Protein AF-A0A0S8L4J5-F1 (afdb_monomer_lite)

Secondary structure (DSSP, 8-state):
------HHHHHHTGGGTBPPPBSEEE-S---SBS-BTTBPTT-EEEE---SSGGG-EEEE--SSB-EE-TTSSSTTTEETT-EEEEE-SSS-EEEEEE-SSTT-EE-TTTSPP-EEEEE--S-S-----SS---SS----SS--PPPTT-------SSS----------SSS--------S-S-------SS-----SS-------SS--------SS--------SSS-------SS------SS----TT--S---PPPEEEEEESSS-EEEETTT-SEEEEEESS-B--EEEESPPPTTSPEEEEEEEEE-SS---B---TTEE-GGG-PPPPPPTT-EEEEEEEESSTTSSEEEEEEEEE-

Structure (mmCIF, N/CA/C/O backbone):
data_AF-A0A0S8L4J5-F1
#
_entry.id   AF-A0A0S8L4J5-F1
#
loop_
_atom_site.group_PDB
_atom_site.id
_atom_site.type_symbol
_atom_site.label_atom_id
_atom_site.label_alt_id
_atom_site.label_comp_id
_atom_site.label_asym_id
_atom_site.label_entity_id
_atom_site.label_seq_id
_atom_site.pdbx_PDB_ins_code
_atom_site.Cartn_x
_atom_site.Cartn_y
_atom_site.Cartn_z
_atom_site.occupancy
_atom_site.B_iso_or_equiv
_atom_site.auth_seq_id
_atom_site.auth_comp_id
_atom_site.auth_asym_id
_atom_site.auth_atom_id
_atom_site.pdbx_PDB_model_num
ATOM 1 N N . MET A 1 1 ? -73.162 8.008 57.255 1.00 47.81 1 MET A N 1
ATOM 2 C CA . MET A 1 1 ? -71.950 7.786 58.068 1.00 47.81 1 MET A CA 1
ATOM 3 C C . MET A 1 1 ? -70.909 7.167 57.159 1.00 47.81 1 MET A C 1
ATOM 5 O O . MET A 1 1 ? -71.052 6.007 56.802 1.00 47.81 1 MET A O 1
ATOM 9 N N . THR A 1 2 ? -69.942 7.949 56.689 1.00 54.34 2 THR A N 1
ATOM 10 C CA . THR A 1 2 ? -68.841 7.427 55.871 1.00 54.34 2 THR A CA 1
ATOM 11 C C . THR A 1 2 ? -67.800 6.891 56.841 1.00 54.34 2 THR A C 1
ATOM 13 O O . THR A 1 2 ? -67.294 7.650 57.665 1.00 54.34 2 THR A O 1
ATOM 16 N N . ALA A 1 3 ? -67.561 5.580 56.826 1.00 60.03 3 ALA A N 1
ATOM 17 C CA . ALA A 1 3 ? -66.583 4.962 57.710 1.00 60.03 3 ALA A CA 1
ATOM 18 C C . ALA A 1 3 ? -65.206 5.588 57.450 1.00 60.03 3 ALA A C 1
ATOM 20 O O . ALA A 1 3 ? -64.707 5.570 56.325 1.00 60.03 3 ALA A O 1
ATOM 21 N N . GLN A 1 4 ? -64.613 6.176 58.488 1.00 65.19 4 GLN A N 1
ATOM 22 C CA . GLN A 1 4 ? -63.245 6.669 58.445 1.00 65.19 4 GLN A CA 1
ATOM 23 C C . GLN A 1 4 ? -62.324 5.458 58.269 1.00 65.19 4 GLN A C 1
ATOM 25 O O . GLN A 1 4 ? -62.169 4.650 59.185 1.00 65.19 4 GLN A O 1
ATOM 30 N N . LYS A 1 5 ? -61.752 5.307 57.069 1.00 65.94 5 LYS A N 1
ATOM 31 C CA . LYS A 1 5 ? -60.766 4.266 56.774 1.00 65.94 5 LYS A CA 1
ATOM 32 C C . LYS A 1 5 ? -59.541 4.527 57.652 1.00 65.94 5 LYS A C 1
ATOM 34 O O . LYS A 1 5 ? -58.891 5.565 57.539 1.00 65.94 5 LYS A O 1
ATOM 39 N N . ASN A 1 6 ? -59.290 3.634 58.599 1.00 61.34 6 ASN A N 1
ATOM 40 C CA . ASN A 1 6 ? -58.259 3.816 59.608 1.00 61.34 6 ASN A CA 1
ATOM 41 C C . ASN A 1 6 ? -56.929 3.307 59.028 1.00 61.34 6 ASN A C 1
ATOM 43 O O . ASN A 1 6 ? -56.614 2.131 59.143 1.00 61.34 6 ASN A O 1
ATOM 47 N N . PHE A 1 7 ? -56.141 4.174 58.384 1.00 57.66 7 PHE A N 1
ATOM 48 C CA . PHE A 1 7 ? -54.887 3.794 57.699 1.00 57.66 7 PHE A CA 1
ATOM 49 C C . PHE A 1 7 ? -53.823 3.145 58.604 1.00 57.66 7 PHE A C 1
ATOM 51 O O . PHE A 1 7 ? -52.825 2.632 58.113 1.00 57.66 7 PHE A O 1
ATOM 58 N N . ARG A 1 8 ? -54.028 3.130 59.927 1.00 58.47 8 ARG A N 1
ATOM 59 C CA . ARG A 1 8 ? -53.171 2.397 60.864 1.00 58.47 8 ARG A CA 1
ATOM 60 C C . ARG A 1 8 ? -53.311 0.877 60.757 1.00 58.47 8 ARG A C 1
ATOM 62 O O . ARG A 1 8 ? -52.332 0.200 61.034 1.00 58.47 8 ARG A O 1
ATOM 69 N N . SER A 1 9 ? -54.459 0.338 60.332 1.00 54.84 9 SER A N 1
ATOM 70 C CA . SER A 1 9 ? -54.571 -1.104 60.055 1.00 54.84 9 SER A CA 1
ATOM 71 C C . SER A 1 9 ? -53.873 -1.473 58.749 1.00 54.84 9 SER A C 1
ATOM 73 O O . SER A 1 9 ? -53.154 -2.460 58.710 1.00 54.84 9 SER A O 1
ATOM 75 N N . ASP A 1 10 ? -53.994 -0.634 57.716 1.00 54.06 10 ASP A N 1
ATOM 76 C CA . ASP A 1 10 ? -53.305 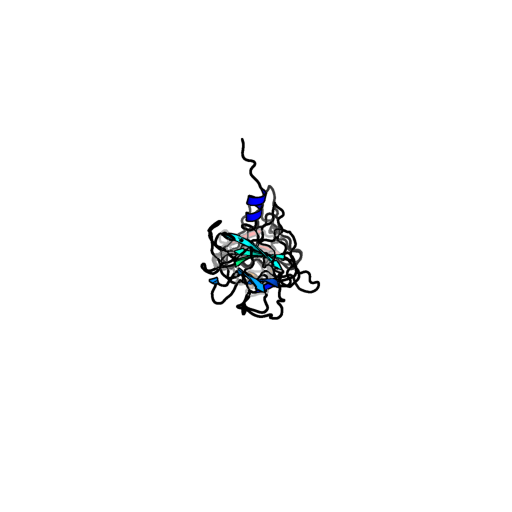-0.842 56.434 1.00 54.06 10 ASP A CA 1
ATOM 77 C C . ASP A 1 10 ? -51.775 -0.652 56.590 1.00 54.06 10 ASP A C 1
ATOM 79 O O . ASP A 1 10 ? -50.995 -1.314 55.915 1.00 54.06 10 ASP A O 1
ATOM 83 N N . SER A 1 11 ? -51.336 0.184 57.544 1.00 52.34 11 SER A N 1
ATOM 84 C CA . SER A 1 11 ? -49.923 0.365 57.918 1.00 52.34 11 SER A CA 1
ATOM 85 C C . SER A 1 11 ? -49.372 -0.724 58.849 1.00 52.34 11 SER A C 1
ATOM 87 O O . SER A 1 11 ? -48.158 -0.887 58.912 1.00 52.34 11 SER A O 1
ATOM 89 N N . PHE A 1 12 ? -50.219 -1.469 59.566 1.00 52.91 12 PHE A N 1
ATOM 90 C CA . PHE A 1 12 ? -49.804 -2.645 60.346 1.00 52.91 12 PHE A CA 1
ATOM 91 C C . PHE A 1 12 ? -49.548 -3.862 59.435 1.00 52.91 12 PHE A C 1
ATOM 93 O O . PHE A 1 12 ? -48.724 -4.705 59.756 1.00 52.91 12 PHE A O 1
ATOM 100 N N . VAL A 1 13 ? -50.163 -3.888 58.244 1.00 53.41 13 VAL A N 1
ATOM 101 C CA . VAL A 1 13 ? -49.908 -4.863 57.158 1.00 53.41 13 VAL A CA 1
ATOM 102 C C . VAL A 1 13 ? -48.731 -4.421 56.249 1.00 53.41 13 VAL A C 1
ATOM 104 O O . VAL A 1 13 ? -48.396 -5.077 55.268 1.00 53.41 13 VAL A O 1
ATOM 107 N N . SER A 1 14 ? -48.047 -3.311 56.568 1.00 52.81 14 SER A N 1
ATOM 108 C CA . SER A 1 14 ? -47.010 -2.690 55.718 1.00 52.81 14 SER A CA 1
ATOM 109 C C . SER A 1 14 ? -45.698 -3.485 55.586 1.00 52.81 14 SER A C 1
ATOM 111 O O . SER A 1 14 ? -44.833 -3.072 54.814 1.00 52.81 14 SER A O 1
ATOM 113 N N . GLY A 1 15 ? -45.525 -4.604 56.295 1.00 58.94 15 GLY A N 1
ATOM 114 C CA . GLY A 1 15 ? -44.325 -5.449 56.203 1.00 58.94 15 GLY A CA 1
ATOM 115 C C . GLY A 1 15 ? -44.273 -6.358 54.970 1.00 58.94 15 GLY A C 1
ATOM 116 O O . GLY A 1 15 ? -43.313 -7.105 54.819 1.00 58.94 15 GLY A O 1
ATOM 117 N N . LEU A 1 16 ? -45.294 -6.342 54.107 1.00 73.31 16 LEU A N 1
ATOM 118 C CA . LEU A 1 16 ? -45.405 -7.270 52.972 1.00 73.31 16 LEU A CA 1
ATOM 119 C C . LEU A 1 16 ? -44.363 -6.995 51.875 1.00 73.31 16 LEU A C 1
ATOM 121 O O . LEU A 1 16 ? -43.813 -7.914 51.275 1.00 73.31 16 LEU A O 1
ATOM 125 N N . ALA A 1 17 ? -44.084 -5.714 51.618 1.00 81.00 17 ALA A N 1
ATOM 126 C CA . ALA A 1 17 ? -43.173 -5.293 50.556 1.00 81.00 17 ALA A CA 1
ATOM 127 C C . ALA A 1 17 ? -41.705 -5.302 51.000 1.00 81.00 17 ALA A C 1
ATOM 129 O O . ALA A 1 17 ? -40.850 -5.762 50.251 1.00 81.00 17 ALA A O 1
ATOM 130 N N . ILE A 1 18 ? -41.409 -4.788 52.200 1.00 89.25 18 ILE A N 1
ATOM 131 C CA . ILE A 1 18 ? -40.049 -4.698 52.745 1.00 89.25 18 ILE A CA 1
ATOM 132 C C . ILE A 1 18 ? -40.078 -5.058 54.233 1.00 89.25 18 ILE A C 1
ATOM 134 O O . ILE A 1 18 ? -40.890 -4.512 54.985 1.00 89.25 18 ILE A O 1
ATOM 138 N N . LYS A 1 19 ? -39.188 -5.962 54.649 1.00 91.62 19 LYS A N 1
ATOM 139 C CA . LYS A 1 19 ? -39.046 -6.427 56.037 1.00 91.62 19 LYS A CA 1
ATOM 140 C C . LYS A 1 19 ? -38.184 -5.510 56.887 1.00 91.62 19 LYS A C 1
ATOM 142 O O . LYS A 1 19 ? -37.417 -4.695 56.368 1.00 91.62 19 LYS A O 1
ATOM 147 N N . ALA A 1 20 ? -38.289 -5.665 58.207 1.00 89.94 20 ALA A N 1
ATOM 148 C CA . ALA A 1 20 ? -37.335 -5.024 59.102 1.00 89.94 20 ALA A CA 1
ATOM 149 C C . ALA A 1 20 ? -35.915 -5.573 58.833 1.00 89.94 20 ALA A C 1
ATOM 151 O O . ALA A 1 20 ? -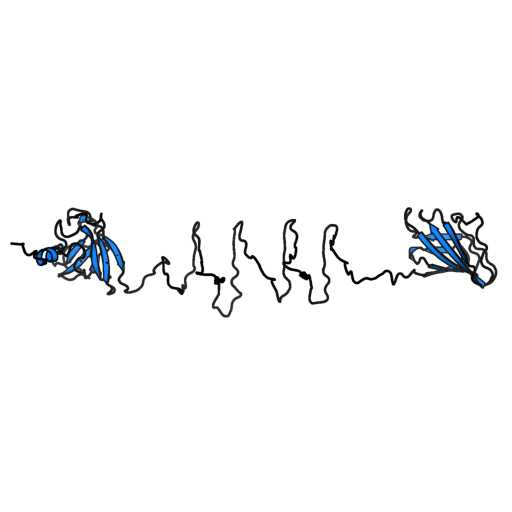35.783 -6.782 58.597 1.00 89.94 20 ALA A O 1
ATOM 152 N N . PRO A 1 21 ? -34.869 -4.720 58.871 1.00 91.56 21 PRO A N 1
ATOM 153 C CA . PRO A 1 21 ? -33.508 -5.128 58.538 1.00 91.56 21 PRO A CA 1
ATOM 154 C C . PRO A 1 21 ? -33.006 -6.309 59.372 1.00 91.56 21 PRO A C 1
ATOM 156 O O . PRO A 1 21 ? -33.367 -6.451 60.543 1.00 91.56 21 PRO A O 1
ATOM 159 N N . CYS A 1 22 ? -32.158 -7.133 58.767 1.00 94.12 22 CYS A N 1
ATOM 160 C CA . CYS A 1 22 ? -31.422 -8.197 59.443 1.00 94.12 22 CYS A CA 1
ATOM 161 C C . CYS A 1 22 ? -29.985 -7.742 59.726 1.00 94.12 22 CYS A C 1
ATOM 163 O O . CYS A 1 22 ? -29.341 -7.151 58.859 1.00 94.12 22 CYS A O 1
ATOM 165 N N . GLN A 1 23 ? -29.481 -8.019 60.927 1.00 93.31 23 GLN A N 1
ATOM 166 C CA . GLN A 1 23 ? -28.095 -7.732 61.308 1.00 93.31 23 GLN A CA 1
ATOM 167 C C . GLN A 1 23 ? -27.109 -8.682 60.633 1.00 93.31 23 GLN A C 1
ATOM 169 O O . GLN A 1 23 ? -25.940 -8.347 60.479 1.00 93.31 23 GLN A O 1
ATOM 174 N N . HIS A 1 24 ? -27.567 -9.875 60.250 1.00 92.94 24 HIS A N 1
ATOM 175 C CA . HIS A 1 24 ? -26.695 -10.872 59.657 1.00 92.94 24 HIS A CA 1
ATOM 176 C C . HIS A 1 24 ? -27.356 -11.635 58.518 1.00 92.94 24 HIS A C 1
ATOM 178 O O . HIS A 1 24 ? -28.574 -11.827 58.481 1.00 92.94 24 HIS A O 1
ATOM 184 N N . LEU A 1 25 ? -26.504 -12.137 57.632 1.00 92.88 25 LEU A N 1
ATOM 185 C CA . LEU A 1 25 ? -26.844 -13.020 56.532 1.00 92.88 25 LEU A CA 1
ATOM 186 C C . LEU A 1 25 ? -26.167 -14.382 56.733 1.00 92.88 25 LEU A C 1
ATOM 188 O O . LEU A 1 25 ? -24.966 -14.459 56.991 1.00 92.88 25 LEU A O 1
ATOM 192 N N . ALA A 1 26 ? -26.923 -15.460 56.557 1.00 93.00 26 ALA A N 1
ATOM 193 C CA . ALA A 1 26 ? -26.404 -16.816 56.449 1.00 93.00 26 ALA A CA 1
ATOM 194 C C . ALA A 1 26 ? -26.640 -17.344 55.026 1.00 93.00 26 ALA A C 1
ATOM 196 O O . ALA A 1 26 ? -27.773 -17.615 54.616 1.00 93.00 26 ALA A O 1
ATOM 197 N N . THR A 1 27 ? -25.551 -17.489 54.273 1.00 92.56 27 THR A N 1
ATOM 198 C CA . THR A 1 27 ? -25.518 -18.049 52.907 1.00 92.56 27 THR A CA 1
ATOM 199 C C . THR A 1 27 ? -25.110 -19.521 52.873 1.00 92.56 27 THR A C 1
ATOM 201 O O . THR A 1 27 ? -24.911 -20.097 51.807 1.00 92.56 27 THR A O 1
ATOM 204 N N . THR A 1 28 ? -24.989 -20.151 54.042 1.00 93.50 28 THR A N 1
ATOM 205 C CA . THR A 1 28 ? -24.738 -21.588 54.209 1.00 93.50 28 THR A CA 1
ATOM 206 C C . THR A 1 28 ? -25.652 -22.141 55.309 1.00 93.50 28 THR A C 1
ATOM 208 O O . THR A 1 28 ? -26.173 -21.348 56.102 1.00 93.50 28 THR A O 1
ATOM 211 N N . PRO A 1 29 ? -25.880 -23.467 55.378 1.00 94.44 29 PRO A N 1
ATOM 212 C CA . PRO A 1 29 ? -26.710 -24.052 56.426 1.00 94.44 29 PRO A CA 1
ATOM 213 C C . PRO A 1 29 ? -26.150 -23.765 57.825 1.00 94.44 29 PRO A C 1
ATOM 215 O O . PRO A 1 29 ? -24.969 -23.998 58.085 1.00 94.44 29 PRO A O 1
ATOM 218 N N . ILE A 1 30 ? -27.015 -23.317 58.737 1.00 93.81 30 ILE A N 1
ATOM 219 C CA . ILE A 1 30 ? -26.684 -23.066 60.149 1.00 93.81 30 ILE A CA 1
ATOM 220 C C . ILE A 1 30 ? -27.633 -23.826 61.077 1.00 93.81 30 ILE A C 1
ATOM 222 O O . ILE A 1 30 ? -28.770 -24.126 60.717 1.00 93.81 30 ILE A O 1
ATOM 226 N N . THR A 1 31 ? -27.197 -24.108 62.302 1.00 93.25 31 THR A N 1
ATOM 227 C CA . THR A 1 31 ? -28.081 -24.671 63.329 1.00 93.25 31 THR A CA 1
ATOM 228 C C . THR A 1 31 ? -29.008 -23.580 63.866 1.00 93.25 31 THR A C 1
ATOM 230 O O . THR A 1 31 ? -28.539 -22.607 64.444 1.00 93.25 31 THR A O 1
ATOM 233 N N . LEU A 1 32 ? -30.322 -23.757 63.729 1.00 93.44 32 LEU A N 1
ATOM 234 C CA . LEU A 1 32 ? -31.346 -22.804 64.187 1.00 93.44 32 LEU A CA 1
ATOM 235 C C . LEU A 1 32 ? -31.694 -22.990 65.678 1.00 93.44 32 LEU A C 1
ATOM 237 O O . LEU A 1 32 ? -32.860 -23.091 66.065 1.00 93.44 32 LEU A O 1
ATOM 241 N N . SER A 1 33 ? -30.676 -23.116 66.529 1.00 92.75 33 SER A N 1
ATOM 242 C CA . SER A 1 33 ? -30.846 -23.240 67.979 1.00 92.75 33 SER A CA 1
ATOM 243 C C . SER A 1 33 ? -29.560 -22.919 68.730 1.00 92.75 33 SER A C 1
ATOM 245 O O . SER A 1 33 ? -28.486 -23.332 68.289 1.00 92.75 33 SER A O 1
ATOM 247 N N . GLY A 1 34 ? -29.691 -22.326 69.916 1.00 88.06 34 GLY A N 1
ATOM 248 C CA . GLY A 1 34 ? -28.565 -21.939 70.758 1.00 88.06 34 GLY A CA 1
ATOM 249 C C . GLY A 1 34 ? -27.867 -20.680 70.249 1.00 88.06 34 GLY A C 1
ATOM 250 O O . GLY A 1 34 ? -27.998 -20.295 69.090 1.00 88.06 34 GLY A O 1
ATOM 251 N N . GLU A 1 35 ? -27.109 -20.027 71.123 1.00 82.56 35 GLU A N 1
ATOM 252 C CA . GLU A 1 35 ? -26.267 -18.904 70.714 1.00 82.56 35 GLU A CA 1
ATOM 253 C C . GLU A 1 35 ? -25.024 -19.426 69.977 1.00 82.56 35 GLU A C 1
ATOM 255 O O . GLU A 1 35 ? -24.392 -20.396 70.412 1.00 82.56 35 GLU A O 1
ATOM 260 N N . TYR A 1 36 ? -24.664 -18.792 68.859 1.00 75.12 36 TYR A N 1
ATOM 261 C CA . TYR A 1 36 ? -23.508 -19.178 68.054 1.00 75.12 36 TYR A CA 1
ATOM 262 C C . TYR A 1 36 ? -22.855 -17.946 67.438 1.00 75.12 36 TYR A C 1
ATOM 264 O O . TYR A 1 36 ? -23.502 -17.216 66.702 1.00 75.12 36 TYR A O 1
ATOM 272 N N . PHE A 1 37 ? -21.559 -17.744 67.680 1.00 76.94 37 PHE A N 1
ATOM 273 C CA . PHE A 1 37 ? -20.804 -16.641 67.084 1.00 76.94 37 PHE A CA 1
ATOM 274 C C . PHE A 1 37 ? -20.777 -16.761 65.547 1.00 76.94 37 PHE A C 1
ATOM 276 O O . PHE A 1 37 ? -20.358 -17.807 65.049 1.00 76.94 37 PHE A O 1
ATOM 283 N N . PRO A 1 38 ? -21.155 -15.718 64.782 1.00 82.69 38 PRO A N 1
ATOM 284 C CA . PRO A 1 38 ? -21.203 -14.306 65.185 1.00 82.69 38 PRO A CA 1
ATOM 285 C C . PRO A 1 38 ? -22.563 -13.773 65.679 1.00 82.69 38 PRO A C 1
ATOM 287 O O . PRO A 1 38 ? -22.663 -12.578 65.919 1.00 82.69 38 PRO A O 1
ATOM 290 N N . TYR A 1 39 ? -23.586 -14.614 65.834 1.00 89.44 39 TYR A N 1
ATOM 291 C CA . TYR A 1 39 ? -24.953 -14.223 66.194 1.00 89.44 39 TYR A CA 1
ATOM 292 C C . TYR A 1 39 ? -25.161 -14.171 67.715 1.00 89.44 39 TYR A C 1
ATOM 294 O O . TYR A 1 39 ? -24.911 -15.156 68.418 1.00 89.44 39 TYR A O 1
ATOM 302 N N . SER A 1 40 ? -25.685 -13.058 68.220 1.00 92.00 40 SER A N 1
ATOM 303 C CA . SER A 1 40 ? -26.099 -12.884 69.614 1.00 92.00 40 SER A CA 1
ATOM 304 C C . SER A 1 40 ? -27.613 -13.021 69.776 1.00 92.00 40 SER A C 1
ATOM 306 O O . SER A 1 40 ? -28.386 -12.829 68.838 1.00 92.00 40 SER A O 1
ATOM 308 N N . VAL A 1 41 ? -28.057 -13.372 70.986 1.00 93.19 41 VAL A N 1
ATOM 309 C CA . VAL A 1 41 ? -29.491 -13.504 71.302 1.00 93.19 41 VAL A CA 1
ATOM 310 C C . VAL A 1 41 ? -30.232 -12.200 70.983 1.00 93.19 41 VAL A C 1
ATOM 312 O O . VAL A 1 41 ? -29.850 -11.130 71.459 1.00 93.19 41 VAL A O 1
ATOM 315 N N . GLY A 1 42 ? -31.310 -12.302 70.206 1.00 91.19 42 GLY A N 1
ATOM 316 C CA . GLY A 1 42 ? -32.114 -11.180 69.719 1.00 91.19 42 GLY A CA 1
ATOM 317 C C . GLY A 1 42 ? -31.725 -10.660 68.330 1.00 91.19 42 GLY A C 1
ATOM 318 O O . GLY A 1 42 ? -32.481 -9.867 67.760 1.00 91.19 42 GLY A O 1
ATOM 319 N N . ASP A 1 43 ? -30.605 -11.104 67.754 1.00 93.94 43 ASP A N 1
ATOM 320 C CA . ASP A 1 43 ? -30.226 -10.708 66.397 1.00 93.94 43 ASP A CA 1
ATOM 321 C C . ASP A 1 43 ? -31.171 -11.310 65.355 1.00 93.94 43 ASP A C 1
ATOM 323 O O . ASP A 1 43 ? -31.544 -12.484 65.432 1.00 93.94 43 ASP A O 1
ATOM 327 N N . ARG A 1 44 ? -31.535 -10.506 64.349 1.00 95.31 44 ARG A N 1
ATOM 328 C CA . ARG A 1 44 ? -32.290 -10.958 63.180 1.00 95.31 44 ARG A CA 1
ATOM 329 C C . ARG A 1 44 ? -31.311 -11.421 62.113 1.00 95.31 44 ARG A C 1
ATOM 331 O O . ARG A 1 44 ? -30.475 -10.651 61.635 1.00 95.31 44 ARG A O 1
ATOM 338 N N . VAL A 1 45 ? -31.449 -12.676 61.720 1.00 95.00 45 VAL A N 1
ATOM 339 C CA . VAL A 1 45 ? -30.586 -13.337 60.747 1.00 95.00 45 VAL A CA 1
ATOM 340 C C . VAL A 1 45 ? -31.431 -13.743 59.549 1.00 95.00 45 VAL A C 1
ATOM 342 O O . VAL A 1 45 ? -32.381 -14.517 59.686 1.00 95.00 45 VAL A O 1
ATOM 345 N N . LEU A 1 46 ? -31.087 -13.234 58.366 1.00 95.88 46 LEU A N 1
ATOM 346 C CA . LEU A 1 46 ? -31.643 -13.733 57.114 1.00 95.88 46 LEU A CA 1
ATOM 347 C C . LEU A 1 46 ? -30.890 -15.004 56.723 1.00 95.88 46 LEU A C 1
ATOM 349 O O . LEU A 1 46 ? -29.683 -14.973 56.488 1.00 95.88 46 LEU A O 1
ATOM 353 N N . VAL A 1 47 ? -31.603 -16.118 56.622 1.00 95.88 47 VAL A N 1
ATOM 354 C CA . VAL A 1 47 ? -31.046 -17.419 56.253 1.00 95.88 47 VAL A CA 1
ATOM 355 C C . VAL A 1 47 ? -31.535 -17.794 54.860 1.00 95.88 47 VAL A C 1
ATOM 357 O O . VAL A 1 47 ? -32.738 -17.876 54.624 1.00 95.88 47 VAL A O 1
ATOM 360 N N . THR A 1 48 ? -30.602 -18.010 53.935 1.00 95.69 48 THR A N 1
ATOM 361 C CA . THR A 1 48 ? -30.908 -18.157 52.497 1.00 95.69 48 THR A CA 1
ATOM 362 C C . THR A 1 48 ? -30.553 -19.527 51.920 1.00 95.69 48 THR A C 1
ATOM 364 O O . THR A 1 48 ? -30.952 -19.834 50.800 1.00 95.69 48 THR A O 1
ATOM 367 N N . ALA A 1 49 ? -29.821 -20.360 52.667 1.00 94.75 49 ALA A N 1
ATOM 368 C CA . ALA A 1 49 ? -29.253 -21.605 52.151 1.00 94.75 49 ALA A CA 1
ATOM 369 C C . ALA A 1 49 ? -29.268 -22.763 53.166 1.00 94.75 49 ALA A C 1
ATOM 371 O O . ALA A 1 49 ? -28.278 -23.479 53.303 1.00 94.75 49 ALA A O 1
ATOM 372 N N . GLN A 1 50 ? -30.367 -22.956 53.899 1.00 96.56 50 GLN A N 1
ATOM 373 C CA . GLN A 1 50 ? -30.599 -24.192 54.651 1.00 96.56 50 GLN A CA 1
ATOM 374 C C . GLN A 1 50 ? -30.665 -25.406 53.722 1.00 96.56 50 GLN A C 1
ATOM 376 O O . GLN A 1 50 ? -31.002 -25.299 52.544 1.00 96.56 50 GLN A O 1
ATOM 381 N N . ALA A 1 51 ? -30.360 -26.581 54.276 1.00 95.44 51 ALA A N 1
ATOM 382 C CA . ALA A 1 51 ? -30.477 -27.839 53.540 1.00 95.44 51 ALA A CA 1
ATOM 383 C C . ALA A 1 51 ? -31.933 -28.146 53.149 1.00 95.44 51 ALA A C 1
ATOM 385 O O . ALA A 1 51 ? -32.172 -28.693 52.075 1.00 95.44 51 ALA A O 1
ATOM 386 N N . ASP A 1 52 ? -32.885 -27.779 54.012 1.00 95.62 52 ASP A N 1
ATOM 387 C CA . ASP A 1 52 ? -34.306 -27.729 53.686 1.00 95.62 52 ASP A CA 1
ATOM 388 C C . ASP A 1 52 ? -34.708 -26.269 53.401 1.00 95.62 52 ASP A C 1
ATOM 390 O O . ASP A 1 52 ? -34.720 -25.451 54.328 1.00 95.62 52 ASP A O 1
ATOM 394 N N . PRO A 1 53 ? -35.042 -25.915 52.147 1.00 94.75 53 PRO A N 1
ATOM 395 C CA . PRO A 1 53 ? -35.426 -24.554 51.781 1.00 94.75 53 PRO A CA 1
ATOM 396 C C . PRO A 1 53 ? -36.666 -24.029 52.510 1.00 94.75 53 PRO A C 1
ATOM 398 O O . PRO A 1 53 ? -36.865 -22.818 52.566 1.00 94.75 53 PRO A O 1
ATOM 401 N N . ILE A 1 54 ? -37.493 -24.902 53.095 1.00 95.31 54 ILE A N 1
ATOM 402 C CA . ILE A 1 54 ? -38.632 -24.487 53.925 1.00 95.31 54 ILE A CA 1
ATOM 403 C C . ILE A 1 54 ? -38.152 -23.723 55.173 1.00 95.31 54 ILE A C 1
ATOM 405 O O . ILE A 1 54 ? -38.820 -22.811 55.663 1.00 95.31 54 ILE A O 1
ATOM 409 N N . GLN A 1 55 ? -36.950 -24.037 55.664 1.00 96.00 55 GLN A N 1
ATOM 410 C CA . GLN A 1 55 ? -36.343 -23.394 56.831 1.00 96.00 55 GLN A CA 1
ATOM 411 C C . GLN A 1 55 ? -35.628 -22.073 56.499 1.00 96.00 55 GLN A C 1
ATOM 413 O O . GLN A 1 55 ? -35.194 -21.365 57.411 1.00 96.00 55 GLN A O 1
ATOM 418 N N . ASN A 1 56 ? -35.505 -21.698 55.222 1.00 97.00 56 ASN A N 1
ATOM 419 C CA . ASN A 1 56 ? -34.991 -20.380 54.845 1.00 97.00 56 ASN A CA 1
ATOM 420 C C . ASN A 1 56 ? -35.950 -19.274 55.290 1.00 97.00 56 ASN A C 1
ATOM 422 O O . ASN A 1 56 ? -37.147 -19.495 55.445 1.00 97.00 56 ASN A O 1
ATOM 426 N N . GLY A 1 57 ? -35.435 -18.071 55.520 1.00 95.69 57 GLY A N 1
ATOM 427 C CA . GLY A 1 57 ? -36.213 -16.905 55.941 1.00 95.69 57 GLY A CA 1
ATOM 428 C C . GLY A 1 57 ? -35.553 -16.141 57.080 1.00 95.69 57 GLY A C 1
ATOM 429 O O . GLY A 1 57 ? -34.356 -16.283 57.320 1.00 95.69 57 GLY A O 1
ATOM 430 N N . ILE A 1 58 ? -36.331 -15.304 57.767 1.00 96.19 58 ILE A N 1
ATOM 431 C CA . ILE A 1 58 ? -35.812 -14.439 58.830 1.00 96.19 58 ILE A CA 1
ATOM 432 C C . ILE A 1 58 ? -36.019 -15.103 60.190 1.00 96.19 58 ILE A C 1
ATOM 434 O O . ILE A 1 58 ? -37.149 -15.404 60.582 1.00 96.19 58 ILE A O 1
ATOM 438 N N . TRP A 1 59 ? -34.921 -15.285 60.913 1.00 95.88 59 TRP A N 1
ATOM 439 C CA . TRP A 1 59 ? -34.896 -15.890 62.239 1.00 95.88 59 TRP A CA 1
ATOM 440 C C . TRP A 1 59 ? -34.397 -14.898 63.284 1.00 95.88 59 TRP A C 1
ATOM 442 O O . TRP A 1 59 ? -33.555 -14.053 62.987 1.00 95.88 59 TRP A O 1
ATOM 452 N N . VAL A 1 60 ? -34.902 -15.015 64.508 1.00 95.31 60 VAL A N 1
ATOM 453 C CA . VAL A 1 60 ? -34.383 -14.324 65.691 1.00 95.31 60 VAL A CA 1
ATOM 454 C C . VAL A 1 60 ? -33.552 -15.320 66.490 1.00 95.31 60 VAL A C 1
ATOM 456 O O . VAL A 1 60 ? -34.052 -16.381 66.877 1.00 95.31 60 VAL A O 1
ATOM 459 N N . CYS A 1 61 ? -32.279 -14.987 66.701 1.00 94.75 61 CYS A N 1
ATOM 460 C CA . CYS A 1 61 ? -31.345 -15.812 67.457 1.00 94.75 61 CYS A CA 1
ATOM 461 C C . CYS A 1 61 ? -31.784 -15.929 68.923 1.00 94.75 61 CYS A C 1
ATOM 463 O O . CYS A 1 61 ? -32.092 -14.930 69.570 1.00 94.75 61 CYS A O 1
ATOM 465 N N . GLU A 1 62 ? -31.790 -17.148 69.458 1.00 94.19 62 GLU A N 1
ATOM 466 C CA . GLU A 1 62 ? -32.239 -17.456 70.818 1.00 94.19 62 GLU A CA 1
ATOM 467 C C . GLU A 1 62 ? -31.315 -18.469 71.501 1.00 94.19 62 GLU A C 1
ATOM 469 O O . GLU A 1 62 ? -30.651 -19.280 70.856 1.00 94.19 62 GLU A O 1
ATOM 474 N N . THR A 1 63 ? -31.325 -18.487 72.839 1.00 92.00 63 THR A N 1
ATOM 475 C CA . THR A 1 63 ? -30.581 -19.497 73.629 1.00 92.00 63 THR A CA 1
ATOM 476 C C . THR A 1 63 ? -31.143 -20.915 73.485 1.00 92.00 63 THR A C 1
ATOM 478 O O . THR A 1 63 ? -30.460 -21.893 73.790 1.00 92.00 63 THR A O 1
ATOM 481 N N . SER A 1 64 ? -32.392 -21.027 73.030 1.00 91.62 64 SER A N 1
ATOM 482 C CA . SER A 1 64 ? -33.078 -22.286 72.742 1.00 91.62 64 SER A CA 1
ATOM 483 C C . SER A 1 64 ? -33.296 -22.430 71.231 1.00 91.62 64 SER A C 1
ATOM 485 O O . SER A 1 64 ? -32.464 -21.960 70.460 1.00 91.62 64 SER A O 1
ATOM 487 N N . ALA A 1 65 ? -34.360 -23.094 70.775 1.00 93.56 65 ALA A N 1
ATOM 488 C CA . ALA A 1 65 ? -34.705 -23.068 69.355 1.00 93.56 65 ALA A CA 1
ATOM 489 C C . ALA A 1 65 ? -34.930 -21.615 68.910 1.00 93.56 65 ALA A C 1
ATOM 491 O O . ALA A 1 65 ? -35.636 -20.866 69.590 1.00 93.56 65 ALA A O 1
ATOM 492 N N . TRP A 1 66 ? -34.314 -21.226 67.797 1.00 95.19 66 TRP A N 1
ATOM 493 C CA . TRP A 1 66 ? -34.542 -19.910 67.211 1.00 95.19 66 TRP A CA 1
ATOM 494 C C . TRP A 1 66 ? -35.993 -19.807 66.754 1.00 95.19 66 TRP A C 1
ATOM 496 O O . TRP A 1 66 ? -36.622 -20.808 66.401 1.00 95.19 66 TRP A O 1
ATOM 506 N N . GLN A 1 67 ? -36.533 -18.594 66.770 1.00 94.25 67 GLN A N 1
ATOM 507 C CA . GLN A 1 67 ? -37.910 -18.342 66.357 1.00 94.25 67 GLN A CA 1
ATOM 508 C C . GLN A 1 67 ? -37.934 -17.603 65.027 1.00 94.25 67 GLN A C 1
ATOM 510 O O . GLN A 1 67 ? -37.022 -16.832 64.720 1.00 94.25 67 GLN A O 1
ATOM 515 N N . ARG A 1 68 ? -38.989 -17.816 64.236 1.00 94.50 68 ARG A N 1
ATOM 516 C CA . ARG A 1 68 ? -39.276 -16.941 63.100 1.00 94.50 68 ARG A CA 1
ATOM 517 C C . ARG A 1 68 ? -39.424 -15.511 63.603 1.00 94.50 68 ARG A C 1
ATOM 519 O O . ARG A 1 68 ? -39.967 -15.269 64.682 1.00 94.50 68 ARG A O 1
ATOM 526 N N . ALA A 1 69 ? -38.916 -14.559 62.834 1.00 92.94 69 ALA A N 1
ATOM 527 C CA . ALA A 1 69 ? -39.189 -13.164 63.118 1.00 92.94 69 ALA A CA 1
ATOM 528 C C . ALA A 1 69 ? -40.698 -12.895 63.031 1.00 92.94 69 ALA A C 1
ATOM 530 O O . ALA A 1 69 ? -41.348 -13.385 62.120 1.00 92.94 69 ALA A O 1
ATOM 531 N N . GLY A 1 70 ? -41.249 -12.085 63.940 1.00 88.81 70 GLY A N 1
ATOM 532 C CA . GLY A 1 70 ? -42.700 -11.833 64.003 1.00 88.81 70 GLY A CA 1
ATOM 533 C C . GLY A 1 70 ? -43.290 -11.043 62.824 1.00 88.81 70 GLY A C 1
ATOM 534 O O . GLY A 1 70 ? -44.480 -10.766 62.806 1.00 88.81 70 GLY A O 1
ATOM 535 N N . ASP A 1 71 ? -42.464 -10.607 61.871 1.00 88.56 71 ASP A N 1
ATOM 536 C CA . ASP A 1 71 ? -42.879 -10.083 60.566 1.00 88.56 71 ASP A CA 1
ATOM 537 C C . ASP A 1 71 ? -42.656 -11.107 59.437 1.00 88.56 71 ASP A C 1
ATOM 539 O O . ASP A 1 71 ? -42.673 -10.734 58.266 1.00 88.56 71 ASP A O 1
ATOM 543 N N . PHE A 1 72 ? -42.388 -12.369 59.767 1.00 91.25 72 PHE A N 1
ATOM 544 C CA . PHE A 1 72 ? -42.065 -13.473 58.860 1.00 91.25 72 PHE A CA 1
ATOM 545 C C . PHE A 1 72 ? -42.491 -14.826 59.478 1.00 91.25 72 PHE A C 1
ATOM 547 O O . PHE A 1 72 ? -41.754 -15.807 59.392 1.00 91.25 72 PHE A O 1
ATOM 554 N N . ASP A 1 73 ? -43.640 -14.892 60.156 1.00 89.12 73 ASP A N 1
ATOM 555 C CA . ASP A 1 73 ? -44.073 -16.083 60.908 1.00 89.12 73 ASP A CA 1
ATOM 556 C C . ASP A 1 73 ? -45.454 -16.631 60.501 1.00 89.12 73 ASP A C 1
ATOM 558 O O . ASP A 1 73 ? -45.883 -17.655 61.036 1.00 89.12 73 ASP A O 1
ATOM 562 N N . GLY A 1 74 ? -46.131 -16.024 59.518 1.00 85.06 74 GLY A N 1
ATOM 563 C CA . GLY A 1 74 ? -47.427 -16.491 59.030 1.00 85.06 74 GLY A CA 1
ATOM 564 C C . GLY A 1 74 ? -47.678 -16.358 57.520 1.00 85.06 74 GLY A C 1
ATOM 565 O O . GLY A 1 74 ? -47.020 -15.619 56.788 1.00 85.06 74 GLY A O 1
ATOM 566 N N . ASN A 1 75 ? -48.734 -17.048 57.068 1.00 77.56 75 ASN A N 1
ATOM 567 C CA . ASN A 1 75 ? -49.217 -17.197 55.678 1.00 77.56 75 ASN A CA 1
ATOM 568 C C . ASN A 1 75 ? -49.667 -15.893 54.974 1.00 77.56 75 ASN A C 1
ATOM 570 O O . ASN A 1 75 ? -50.376 -15.912 53.975 1.00 77.56 75 ASN A O 1
ATOM 574 N N . ARG A 1 76 ? -49.393 -14.712 55.526 1.00 79.25 76 ARG A N 1
ATOM 575 C CA . ARG A 1 76 ? -49.696 -13.425 54.868 1.00 79.25 76 ARG A CA 1
ATOM 576 C C . ARG A 1 76 ? -48.601 -12.401 55.054 1.00 79.25 76 ARG A C 1
ATOM 578 O O . ARG A 1 76 ? -48.797 -11.246 54.687 1.00 79.25 76 ARG A O 1
ATOM 585 N N . ASP A 1 77 ? -47.476 -12.805 55.619 1.00 85.25 77 ASP A N 1
ATOM 586 C CA . ASP A 1 77 ? -46.428 -11.850 55.906 1.00 85.25 77 ASP A CA 1
ATOM 587 C C . ASP A 1 77 ? -45.570 -11.620 54.673 1.00 85.25 77 ASP A C 1
ATOM 589 O O . ASP A 1 77 ? -45.124 -10.500 54.450 1.00 85.25 77 ASP A O 1
ATOM 593 N N . LEU A 1 78 ? -45.375 -12.624 53.827 1.00 88.50 78 LEU A N 1
ATOM 594 C CA . LEU A 1 78 ? -44.513 -12.550 52.653 1.00 88.50 78 LEU A CA 1
ATOM 595 C C . LEU A 1 78 ? -45.267 -12.920 51.383 1.00 88.50 78 LEU A C 1
ATOM 597 O O . LEU A 1 78 ? -46.235 -13.683 51.381 1.00 88.50 78 LEU A O 1
ATOM 601 N N . VAL A 1 79 ? -44.773 -12.356 50.294 1.00 91.38 79 VAL A N 1
ATOM 602 C CA . VAL A 1 79 ? -45.168 -12.717 48.946 1.00 91.38 79 VAL A CA 1
ATOM 603 C C . VAL A 1 79 ? -43.941 -12.803 48.051 1.00 91.38 79 VAL A C 1
ATOM 605 O O . VAL A 1 79 ? -42.903 -12.213 48.361 1.00 91.38 79 VAL A O 1
ATOM 608 N N . GLY A 1 80 ? -44.066 -13.459 46.899 1.00 91.19 80 GLY A N 1
ATOM 609 C CA . GLY A 1 80 ? -43.064 -13.347 45.842 1.00 91.19 80 GLY A CA 1
ATOM 610 C C . GLY A 1 80 ? -42.763 -11.871 45.545 1.00 91.19 80 GLY A C 1
ATOM 611 O O . GLY A 1 80 ? -43.663 -11.073 45.246 1.00 91.19 80 GLY A O 1
ATOM 612 N N . GLY A 1 81 ? -41.492 -11.498 45.691 1.00 89.69 81 GLY A N 1
ATOM 613 C CA . GLY A 1 81 ? -40.990 -10.132 45.574 1.00 89.69 81 GLY A CA 1
ATOM 614 C C . GLY A 1 81 ? -40.800 -9.352 46.879 1.00 89.69 81 GLY A C 1
ATOM 615 O O . GLY A 1 81 ? -40.337 -8.213 46.811 1.00 89.69 81 GLY A O 1
ATOM 616 N N . THR A 1 82 ? -41.109 -9.917 48.051 1.00 92.69 82 THR A N 1
ATOM 617 C CA . THR A 1 82 ? -40.788 -9.297 49.349 1.00 92.69 82 THR A CA 1
ATOM 618 C C . THR A 1 82 ? -39.284 -9.026 49.464 1.00 92.69 82 THR A C 1
ATOM 620 O O . THR A 1 82 ? -38.473 -9.925 49.254 1.00 92.69 82 THR A O 1
ATOM 623 N N . LEU A 1 83 ? -38.905 -7.803 49.842 1.00 93.62 83 LEU A N 1
ATOM 624 C CA . LEU A 1 83 ? -37.511 -7.407 50.032 1.00 93.62 83 LEU A CA 1
ATOM 625 C C . LEU A 1 83 ? -37.085 -7.511 51.501 1.00 93.62 83 LEU A C 1
ATOM 627 O O . LEU A 1 83 ? -37.821 -7.127 52.413 1.00 93.62 83 LEU A O 1
ATOM 631 N N . VAL A 1 84 ? -35.860 -7.968 51.730 1.00 94.69 84 VAL A N 1
ATOM 632 C CA . VAL A 1 84 ? -35.231 -8.080 53.045 1.00 94.69 84 VAL A CA 1
ATOM 633 C C . VAL A 1 84 ? -33.912 -7.311 53.026 1.00 94.69 84 VAL A C 1
ATOM 635 O O . VAL A 1 84 ? -32.949 -7.762 52.403 1.00 94.69 84 VAL A O 1
ATOM 638 N N . PRO A 1 85 ? -33.848 -6.145 53.688 1.00 93.75 85 PRO A N 1
ATOM 639 C CA . PRO A 1 85 ? -32.591 -5.447 53.910 1.00 93.75 85 PRO A CA 1
ATOM 640 C C . PRO A 1 85 ? -31.726 -6.232 54.903 1.00 93.75 85 PRO A C 1
ATOM 642 O O . PRO A 1 85 ? -32.226 -6.676 55.939 1.00 93.75 85 PRO A O 1
ATOM 645 N N . VAL A 1 86 ? -30.438 -6.386 54.622 1.00 93.44 86 VAL A N 1
ATOM 646 C CA . VAL A 1 86 ? -29.491 -7.084 55.500 1.00 93.44 86 VAL A CA 1
ATOM 647 C C . VAL A 1 86 ? -28.121 -6.414 55.445 1.00 93.44 86 VAL A C 1
ATOM 649 O O . VAL A 1 86 ? -27.734 -5.890 54.403 1.00 93.44 86 VAL A O 1
ATOM 652 N N . ASP A 1 87 ? -27.416 -6.382 56.572 1.00 89.94 87 ASP A N 1
ATOM 653 C CA . ASP A 1 87 ? -26.001 -5.997 56.605 1.00 89.94 87 ASP A CA 1
ATOM 654 C C . ASP A 1 87 ? -25.163 -7.086 55.913 1.00 89.94 87 ASP A C 1
ATOM 656 O O . ASP A 1 87 ? -25.308 -8.278 56.204 1.00 89.94 87 ASP A O 1
ATOM 660 N N . ASP A 1 88 ? -24.298 -6.693 54.984 1.00 83.19 88 ASP A N 1
ATOM 661 C CA . ASP A 1 88 ? -23.377 -7.604 54.297 1.00 83.19 88 ASP A CA 1
ATOM 662 C C . ASP A 1 88 ? -22.229 -8.108 55.187 1.00 83.19 88 ASP A C 1
ATOM 664 O O . ASP A 1 88 ? -21.447 -8.964 54.767 1.00 83.19 88 ASP A O 1
ATOM 668 N N . GLY A 1 89 ? -22.132 -7.604 56.420 1.00 79.00 89 GLY A N 1
ATOM 669 C CA . GLY A 1 89 ? -21.056 -7.915 57.360 1.00 79.00 89 GLY A CA 1
ATOM 670 C C . GLY A 1 89 ? -19.802 -7.062 57.146 1.00 79.00 89 GLY A C 1
ATOM 671 O O . GLY A 1 89 ? -18.849 -7.177 57.920 1.00 79.00 89 GLY A O 1
ATOM 672 N N . ALA A 1 90 ? -19.808 -6.187 56.138 1.00 76.06 90 ALA A N 1
ATOM 673 C CA . ALA A 1 90 ? -18.813 -5.151 55.880 1.00 76.06 90 ALA A CA 1
ATOM 674 C C . ALA A 1 90 ? -19.353 -3.740 56.199 1.00 76.06 90 ALA A C 1
ATOM 676 O O . ALA A 1 90 ? -18.647 -2.746 55.997 1.00 76.06 90 ALA A O 1
ATOM 677 N N . GLY A 1 91 ? -20.569 -3.644 56.751 1.00 72.31 91 GLY A N 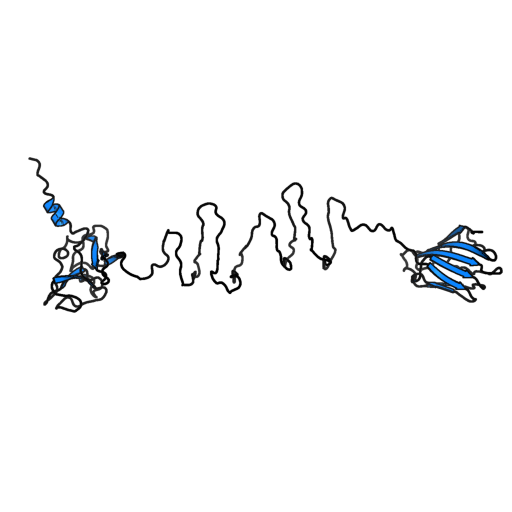1
ATOM 678 C CA . GLY A 1 91 ? -21.211 -2.392 57.139 1.00 72.31 91 GLY A CA 1
ATOM 679 C C . GLY A 1 91 ? -21.993 -1.726 56.006 1.00 72.31 91 GLY A C 1
ATOM 680 O O . GLY A 1 91 ? -22.325 -0.540 56.122 1.00 72.31 91 GLY A O 1
ATOM 681 N N . ALA A 1 92 ? -22.283 -2.448 54.918 1.00 80.19 92 ALA A N 1
ATOM 682 C CA . ALA A 1 92 ? -23.160 -1.994 53.847 1.00 80.19 92 ALA A CA 1
ATOM 683 C C . ALA A 1 92 ? -24.524 -2.690 53.917 1.00 80.19 92 ALA A C 1
ATOM 685 O O . ALA A 1 92 ? -24.649 -3.856 54.275 1.00 80.19 92 ALA A O 1
ATOM 686 N N . LEU A 1 93 ? -25.574 -1.971 53.521 1.00 85.50 93 LEU A N 1
ATOM 687 C CA . LEU A 1 93 ? -26.920 -2.529 53.443 1.00 85.50 93 LEU A CA 1
ATOM 688 C C . LEU A 1 93 ? -27.165 -3.138 52.061 1.00 85.50 93 LEU A C 1
ATOM 690 O O . LEU A 1 93 ? -27.287 -2.396 51.088 1.00 85.50 93 LEU A O 1
ATOM 694 N N . VAL A 1 94 ? -27.320 -4.454 51.977 1.00 91.00 94 VAL A N 1
ATOM 695 C CA . VAL A 1 94 ? -27.764 -5.150 50.759 1.00 91.00 94 VAL A CA 1
ATOM 696 C C . VAL A 1 94 ? -29.251 -5.505 50.863 1.00 91.00 94 VAL A C 1
ATOM 698 O O . VAL A 1 94 ? -29.812 -5.577 51.958 1.00 91.00 94 VAL A O 1
ATOM 701 N N . LEU A 1 95 ? -29.923 -5.699 49.728 1.00 92.50 95 LEU A N 1
ATOM 702 C CA . LEU A 1 95 ? -31.312 -6.160 49.684 1.00 92.50 95 LEU A CA 1
ATOM 703 C C . LEU A 1 95 ? -31.380 -7.529 49.021 1.00 92.50 95 LEU A C 1
ATOM 705 O O . LEU A 1 95 ? -30.957 -7.691 47.876 1.00 92.50 95 LEU A O 1
ATOM 709 N N . TYR A 1 96 ? -31.988 -8.479 49.720 1.00 94.81 96 TYR A N 1
ATOM 710 C CA . TYR A 1 96 ? -32.431 -9.747 49.151 1.00 94.81 96 TYR A CA 1
ATOM 711 C C . TYR A 1 96 ? -33.906 -9.663 48.784 1.00 94.81 96 TYR A C 1
ATOM 713 O O . TYR A 1 96 ? -34.683 -8.998 49.464 1.00 94.81 96 TYR A O 1
ATOM 721 N N . GLN A 1 97 ? -34.297 -10.347 47.722 1.00 94.69 97 GLN A N 1
ATOM 722 C CA . GLN A 1 97 ? -35.677 -10.509 47.292 1.00 94.69 97 GLN A CA 1
ATOM 723 C C . GLN A 1 97 ? -36.087 -11.963 47.490 1.00 94.69 97 GLN A C 1
ATOM 725 O O . GLN A 1 97 ? -35.332 -12.863 47.137 1.00 94.69 97 GLN A O 1
ATOM 730 N N . LEU A 1 98 ? -37.275 -12.192 48.044 1.00 95.00 98 LEU A N 1
ATOM 731 C CA . LEU A 1 98 ? -37.903 -13.506 48.034 1.00 95.00 98 LEU A CA 1
ATOM 732 C C . LEU A 1 98 ? -38.382 -13.828 46.614 1.00 95.00 98 LEU A C 1
ATOM 734 O O . LEU A 1 98 ? -39.180 -13.078 46.043 1.00 95.00 98 LEU A O 1
ATOM 738 N N . ASP A 1 99 ? -37.911 -14.939 46.064 1.00 93.25 99 ASP A N 1
ATOM 739 C CA . ASP A 1 99 ? -38.291 -15.409 44.737 1.00 93.25 99 ASP A CA 1
ATOM 740 C C . ASP A 1 99 ? -39.729 -15.952 44.732 1.00 93.25 99 ASP A C 1
ATOM 742 O O . ASP A 1 99 ? -40.245 -16.426 45.743 1.00 93.25 99 ASP A O 1
ATOM 746 N N . GLY A 1 100 ? -40.388 -15.881 43.577 1.00 88.50 100 GLY A N 1
ATOM 747 C CA . GLY A 1 100 ? -41.781 -16.295 43.395 1.00 88.50 100 GLY A CA 1
ATOM 748 C C . GLY A 1 100 ? -42.500 -15.394 42.397 1.00 88.50 100 GLY A C 1
ATOM 749 O O . GLY A 1 100 ? -41.961 -14.364 41.971 1.00 88.50 100 GLY A O 1
ATOM 750 N N . ALA A 1 101 ? -43.719 -15.758 41.998 1.00 87.50 101 ALA A N 1
ATOM 751 C CA . ALA A 1 101 ? -44.518 -14.851 41.182 1.00 87.50 101 ALA A CA 1
ATOM 752 C C . ALA A 1 101 ? -44.889 -13.601 42.003 1.00 87.50 101 ALA A C 1
ATOM 754 O O . ALA A 1 101 ? -45.146 -13.679 43.203 1.00 87.50 101 ALA A O 1
ATOM 755 N N . ILE A 1 102 ? -44.913 -12.424 41.370 1.00 77.56 102 ILE A N 1
ATOM 756 C CA . ILE A 1 102 ? -45.190 -11.163 42.075 1.00 77.56 102 ILE A CA 1
ATOM 757 C C . ILE A 1 102 ? -46.534 -11.265 42.804 1.00 77.56 102 ILE A C 1
ATOM 759 O O . ILE A 1 102 ? -47.559 -11.536 42.176 1.00 77.56 102 ILE A O 1
ATOM 763 N N . ALA A 1 103 ? -46.516 -10.984 44.110 1.00 77.75 103 ALA A N 1
ATOM 764 C CA . ALA A 1 103 ? -47.680 -11.041 44.998 1.00 77.75 103 ALA A CA 1
ATOM 765 C C . ALA A 1 103 ? -48.267 -12.451 45.245 1.00 77.75 103 ALA A C 1
ATOM 767 O O . ALA A 1 103 ? -49.355 -12.561 45.815 1.00 77.75 103 ALA A O 1
ATOM 768 N N . GLU A 1 104 ? -47.565 -13.520 44.860 1.00 86.50 104 GLU A N 1
ATOM 769 C CA . GLU A 1 104 ? -47.885 -14.890 45.277 1.00 86.50 104 GLU A CA 1
ATOM 770 C C . GLU A 1 104 ? -47.681 -15.030 46.782 1.00 86.50 104 GLU A C 1
ATOM 772 O O . GLU A 1 104 ? -46.593 -14.755 47.273 1.00 86.50 104 GLU A O 1
ATOM 777 N N . ILE A 1 105 ? -48.723 -15.429 47.509 1.00 88.06 105 ILE A N 1
ATOM 778 C CA . ILE A 1 105 ? -48.638 -15.676 48.950 1.00 88.06 105 ILE A CA 1
ATOM 779 C C . ILE A 1 105 ? -47.815 -16.941 49.178 1.00 88.06 105 ILE A C 1
ATOM 781 O O . ILE A 1 105 ? -48.131 -17.979 48.603 1.00 88.06 105 ILE A O 1
ATOM 785 N N . LEU A 1 106 ? -46.801 -16.825 50.030 1.00 89.62 106 LEU A N 1
ATOM 786 C CA . LEU A 1 106 ? -45.928 -17.916 50.445 1.00 89.62 106 LEU A CA 1
ATOM 787 C C . LEU A 1 106 ? -45.983 -18.038 51.972 1.00 89.62 106 LEU A C 1
ATOM 789 O O . LEU A 1 106 ? -46.061 -17.028 52.680 1.00 89.62 106 LEU A O 1
ATOM 793 N N . GLU A 1 107 ? -45.951 -19.263 52.483 1.00 90.19 107 GLU A N 1
ATOM 794 C CA . GLU A 1 107 ? -46.076 -19.563 53.908 1.00 90.19 107 GLU A CA 1
ATOM 795 C C . GLU A 1 107 ? -44.749 -20.098 54.482 1.00 90.19 107 GLU A C 1
ATOM 797 O O . GLU A 1 107 ? -44.235 -21.117 54.008 1.00 90.19 107 GLU A O 1
ATOM 802 N N . PRO A 1 108 ? -44.176 -19.447 55.516 1.00 88.94 108 PRO A N 1
ATOM 803 C CA . PRO A 1 108 ? -43.023 -19.979 56.233 1.00 88.94 108 PRO A CA 1
ATOM 804 C C . PRO A 1 108 ? -43.343 -21.356 56.807 1.00 88.94 108 PRO A C 1
ATOM 806 O O . PRO A 1 108 ? -44.465 -21.613 57.233 1.00 88.94 108 PRO A O 1
ATOM 809 N N . ASP A 1 109 ? -42.348 -22.238 56.841 1.00 90.38 109 ASP A N 1
ATOM 810 C CA . ASP A 1 109 ? -42.475 -23.601 57.378 1.00 90.38 109 ASP A CA 1
ATOM 811 C C . ASP A 1 109 ? -43.400 -24.540 56.567 1.00 90.38 109 ASP A C 1
ATOM 813 O O . ASP A 1 109 ? -43.571 -25.706 56.933 1.00 90.38 109 ASP A O 1
ATOM 817 N N . VAL A 1 110 ? -43.934 -24.069 55.433 1.00 92.62 110 VAL A N 1
ATOM 818 C CA . VAL A 1 110 ? -44.735 -24.855 54.480 1.00 92.62 110 VAL A CA 1
ATOM 819 C C . VAL A 1 110 ? -44.116 -24.815 53.086 1.00 92.62 110 VAL A C 1
ATOM 821 O O . VAL A 1 110 ? -43.849 -25.870 52.506 1.00 92.62 110 VAL A O 1
ATOM 824 N N . ASP A 1 111 ? -43.868 -23.616 52.559 1.00 93.50 111 ASP A N 1
ATOM 825 C CA . ASP A 1 111 ? -43.330 -23.422 51.216 1.00 93.50 111 ASP A CA 1
ATOM 826 C C . ASP A 1 111 ? -41.800 -23.353 51.226 1.00 93.50 111 ASP A C 1
ATOM 828 O O . ASP A 1 111 ? -41.172 -22.876 52.171 1.00 93.50 111 ASP A O 1
ATOM 832 N N . ALA A 1 112 ? -41.179 -23.816 50.141 1.00 94.12 112 ALA A N 1
ATOM 833 C CA . ALA A 1 112 ? -39.743 -23.681 49.932 1.00 94.12 112 ALA A CA 1
ATOM 834 C C . ALA A 1 112 ? -39.393 -22.221 49.605 1.00 94.12 112 ALA A C 1
ATOM 836 O O . ALA A 1 112 ? -39.820 -21.694 48.577 1.00 94.12 112 ALA A O 1
ATOM 837 N N . LEU A 1 113 ? -38.584 -21.576 50.448 1.00 95.31 113 LEU A N 1
ATOM 838 C CA . LEU A 1 113 ? -38.258 -20.156 50.315 1.00 95.31 113 LEU A CA 1
ATOM 839 C C . LEU A 1 113 ? -36.862 -19.978 49.707 1.00 95.31 113 LEU A C 1
ATOM 841 O O . LEU A 1 113 ? -35.866 -20.479 50.233 1.00 95.31 113 LEU A O 1
ATOM 845 N N . THR A 1 114 ? -36.786 -19.242 48.598 1.00 95.62 114 THR A N 1
ATOM 846 C CA . THR A 1 114 ? -35.525 -18.929 47.903 1.00 95.62 114 THR A CA 1
ATOM 847 C C . THR A 1 114 ? -35.334 -17.422 47.855 1.00 95.62 114 THR A C 1
ATOM 849 O O . THR A 1 114 ? -36.288 -16.692 47.601 1.00 95.62 114 THR A O 1
ATOM 852 N N . PHE A 1 115 ? -34.118 -16.955 48.135 1.00 95.38 115 PHE A N 1
ATOM 853 C CA . PHE A 1 115 ? -33.795 -15.534 48.150 1.00 95.38 115 PHE A CA 1
ATOM 854 C C . PHE A 1 115 ? -32.693 -15.221 47.147 1.00 95.38 115 PHE A C 1
ATOM 856 O O . PHE A 1 115 ? -31.610 -15.806 47.216 1.00 95.38 115 PHE A O 1
ATOM 863 N N . THR A 1 116 ? -32.937 -14.236 46.292 1.00 93.56 116 THR A N 1
ATOM 864 C CA . THR A 1 116 ? -31.950 -13.716 45.346 1.00 93.56 116 THR A CA 1
ATOM 865 C C . THR A 1 116 ? -31.434 -12.361 45.821 1.00 93.56 116 THR A C 1
ATOM 867 O O . THR A 1 116 ? -32.197 -11.520 46.296 1.00 93.56 116 THR A O 1
ATOM 870 N N . LEU A 1 117 ? -30.127 -12.125 45.696 1.00 90.88 117 LEU A N 1
ATOM 871 C CA . LEU A 1 117 ? -29.545 -10.801 45.914 1.00 90.88 117 LEU A CA 1
ATOM 872 C C . LEU A 1 117 ? -30.095 -9.832 44.856 1.00 90.88 117 LEU A C 1
ATOM 874 O O . LEU A 1 117 ? -29.839 -9.998 43.667 1.00 90.88 117 LEU A O 1
ATOM 878 N N . TYR A 1 118 ? -30.857 -8.832 45.293 1.00 86.69 118 TYR A N 1
ATOM 879 C CA . TYR A 1 118 ? -31.529 -7.870 44.417 1.00 86.69 118 TYR A CA 1
ATOM 880 C C . TYR A 1 118 ? -30.711 -6.593 44.221 1.00 86.69 118 TYR A C 1
ATOM 882 O O . TYR A 1 118 ? -30.630 -6.061 43.116 1.00 86.69 118 TYR A O 1
ATOM 890 N N . LEU A 1 119 ? -30.102 -6.092 45.298 1.00 83.88 119 LEU A N 1
ATOM 891 C CA . LEU A 1 119 ? -29.265 -4.898 45.261 1.00 83.88 119 LEU A CA 1
ATOM 892 C C . LEU A 1 119 ? -28.108 -5.040 46.243 1.00 83.88 119 LEU A C 1
ATOM 894 O O . LEU A 1 119 ? -28.321 -5.354 47.414 1.00 83.88 119 LEU A O 1
ATOM 898 N N . VAL A 1 120 ? -26.899 -4.726 45.789 1.00 75.94 120 VAL A N 1
ATOM 899 C CA . VAL A 1 120 ? -25.764 -4.504 46.682 1.00 75.94 120 VAL A CA 1
ATOM 900 C C . VAL A 1 120 ? -25.780 -3.062 47.190 1.00 75.94 120 VAL A C 1
ATOM 902 O O . VAL A 1 120 ? -25.890 -2.116 46.409 1.00 75.94 120 VAL A O 1
ATOM 905 N N . GLY A 1 121 ? -25.685 -2.873 48.505 1.00 65.38 121 GLY A N 1
ATOM 906 C CA . GLY A 1 121 ? -25.294 -1.586 49.064 1.00 65.38 121 GLY A CA 1
ATOM 907 C C . GLY A 1 121 ? -23.887 -1.269 48.597 1.00 65.38 121 GLY A C 1
ATOM 908 O O . GLY A 1 121 ? -23.041 -2.152 48.531 1.00 65.38 121 GLY A O 1
ATOM 909 N N . SER A 1 122 ? -23.622 -0.016 48.252 1.00 58.12 122 SER A N 1
ATOM 910 C CA . SER A 1 122 ? -22.348 0.432 47.683 1.00 58.12 122 SER A CA 1
ATOM 911 C C . SER A 1 122 ? -21.173 0.428 48.682 1.00 58.12 122 SER A C 1
ATOM 913 O O . SER A 1 122 ? -20.375 1.367 48.692 1.00 58.12 122 SER A O 1
ATOM 915 N N . GLY A 1 123 ? -21.064 -0.569 49.559 1.00 51.53 123 GLY A N 1
ATOM 916 C CA . GLY A 1 123 ? -19.977 -0.703 50.520 1.00 51.53 123 GLY A CA 1
ATOM 917 C C . GLY A 1 123 ? -19.025 -1.832 50.143 1.00 51.53 123 GLY A C 1
ATOM 918 O O . GLY A 1 123 ? -19.253 -2.979 50.474 1.00 51.53 123 GLY A O 1
ATOM 919 N N . GLY A 1 124 ? -17.913 -1.472 49.501 1.00 48.09 124 GLY A N 1
ATOM 920 C CA . GLY A 1 124 ? -16.652 -2.200 49.659 1.00 48.09 124 GLY A CA 1
ATOM 921 C C . GLY A 1 124 ? -16.444 -3.480 48.841 1.00 48.09 124 GLY A C 1
ATOM 922 O O . GLY A 1 124 ? -16.438 -4.568 49.390 1.00 48.09 124 GLY A O 1
ATOM 923 N N . GLY A 1 125 ? -16.057 -3.304 47.572 1.00 53.09 125 GLY A N 1
ATOM 924 C CA . GLY A 1 125 ? -14.967 -4.066 46.945 1.00 53.09 125 GLY A CA 1
ATOM 925 C C . GLY A 1 125 ? -15.256 -5.504 46.506 1.00 53.09 125 GLY A C 1
ATOM 926 O O . GLY A 1 125 ? -15.120 -6.440 47.283 1.00 53.09 125 GLY A O 1
ATOM 927 N N . GLY A 1 126 ? -15.481 -5.700 45.204 1.00 45.88 126 GLY A N 1
ATOM 928 C CA . GLY A 1 126 ? -15.474 -7.046 44.633 1.00 45.88 126 GLY A CA 1
ATOM 929 C C . GLY A 1 126 ? -15.927 -7.146 43.184 1.00 45.88 126 GLY A C 1
ATOM 930 O O . GLY A 1 126 ? -16.849 -7.894 42.915 1.00 45.88 126 GLY A O 1
ATOM 931 N N . GLY A 1 127 ? -15.266 -6.416 42.279 1.00 49.56 127 GLY A N 1
ATOM 932 C CA . GLY A 1 127 ? -15.224 -6.722 40.845 1.00 49.56 127 GLY A CA 1
ATOM 933 C C . GLY A 1 127 ? -16.571 -6.823 40.138 1.00 49.56 127 GLY A C 1
ATOM 934 O O . GLY A 1 127 ? -16.976 -7.919 39.761 1.00 49.56 127 GLY A O 1
ATOM 935 N N . ASP A 1 128 ? -17.197 -5.679 39.860 1.00 48.03 128 ASP A N 1
ATOM 936 C CA . ASP A 1 128 ? -18.114 -5.622 38.728 1.00 48.03 128 ASP A CA 1
ATOM 937 C C . ASP A 1 128 ? -17.302 -5.950 37.468 1.00 48.03 128 ASP A C 1
ATOM 939 O O . ASP A 1 128 ? -16.456 -5.174 37.009 1.00 48.03 128 ASP A O 1
ATOM 943 N N . ASP A 1 129 ? -17.542 -7.152 36.943 1.00 53.41 129 ASP A N 1
ATOM 944 C CA . ASP A 1 129 ? -17.320 -7.470 35.541 1.00 53.41 129 ASP A CA 1
ATOM 945 C C . ASP A 1 129 ? -17.960 -6.371 34.680 1.00 53.41 129 ASP A C 1
ATOM 947 O O . ASP A 1 129 ? -18.881 -5.670 35.105 1.00 53.41 129 ASP A O 1
ATOM 951 N N . LEU A 1 130 ? -17.446 -6.201 33.466 1.00 59.12 130 LEU A N 1
ATOM 952 C CA . LEU A 1 130 ? -17.693 -5.081 32.561 1.00 59.12 130 LEU A CA 1
ATOM 953 C C . LEU A 1 130 ? -19.128 -5.076 31.982 1.00 59.12 130 LEU A C 1
ATOM 955 O O . LEU A 1 130 ? -19.332 -4.786 30.804 1.00 59.12 130 LEU A O 1
ATOM 959 N N . GLN A 1 131 ? -20.147 -5.408 32.768 1.00 63.06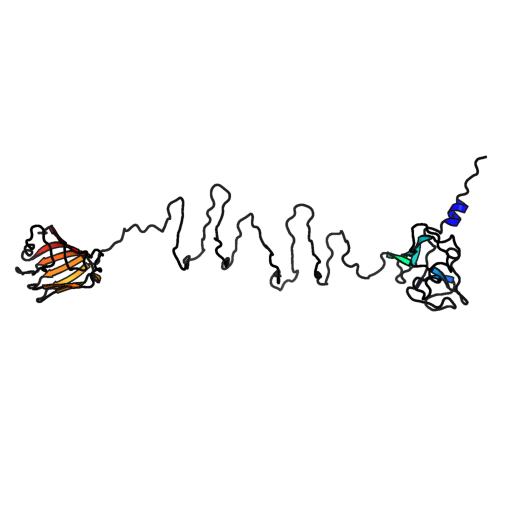 131 GLN A N 1
ATOM 960 C CA . GLN A 1 131 ? -21.540 -5.222 32.412 1.00 63.06 131 GLN A CA 1
ATOM 961 C C . GLN A 1 131 ? -21.989 -3.812 32.800 1.00 63.06 131 GLN A C 1
ATOM 963 O O . GLN A 1 131 ? -22.334 -3.506 33.933 1.00 63.06 131 GLN A O 1
ATOM 968 N N . ALA A 1 132 ? -22.017 -2.972 31.764 1.00 55.28 132 ALA A N 1
ATOM 969 C CA . ALA A 1 132 ? -22.783 -1.734 31.673 1.00 55.28 132 ALA A CA 1
ATOM 970 C C . ALA A 1 132 ? -22.339 -0.572 32.584 1.00 55.28 132 ALA A C 1
ATOM 972 O O . ALA A 1 132 ? -23.131 -0.028 33.347 1.00 55.28 132 ALA A O 1
ATOM 973 N N . VAL A 1 133 ? -21.108 -0.080 32.409 1.00 50.78 133 VAL A N 1
ATOM 974 C CA . VAL A 1 133 ? -20.728 1.250 32.919 1.00 50.78 133 VAL A CA 1
ATOM 975 C C . VAL A 1 133 ? -20.745 2.260 31.773 1.00 50.78 133 VAL A C 1
ATOM 977 O O . VAL A 1 133 ? -19.842 2.316 30.944 1.00 50.78 133 VAL A O 1
ATOM 980 N N . THR A 1 134 ? -21.794 3.083 31.731 1.00 54.97 134 THR A N 1
ATOM 981 C CA . THR A 1 134 ? -22.016 4.176 30.764 1.00 54.97 134 THR A CA 1
ATOM 982 C C . THR A 1 134 ? -21.174 5.429 31.037 1.00 54.97 134 THR A C 1
ATOM 984 O O . THR A 1 134 ? -21.503 6.510 30.551 1.00 54.97 134 THR A O 1
ATOM 987 N N . THR A 1 135 ? -20.094 5.327 31.812 1.00 52.97 135 THR A N 1
ATOM 988 C CA . THR A 1 135 ? -19.267 6.484 32.172 1.00 52.97 135 THR A CA 1
ATOM 989 C C . THR A 1 135 ? -17.892 6.354 31.534 1.00 52.97 135 THR A C 1
ATOM 991 O O . THR A 1 135 ? -17.137 5.426 31.811 1.00 52.97 135 THR A O 1
ATOM 994 N N . VAL A 1 136 ? -17.589 7.302 30.651 1.00 54.12 136 VAL A N 1
ATOM 995 C CA . VAL A 1 136 ? -16.316 7.463 29.946 1.00 54.12 136 VAL A CA 1
ATOM 996 C C . VAL A 1 136 ? -15.151 7.433 30.948 1.00 54.12 136 VAL A C 1
ATOM 998 O O . VAL A 1 136 ? -15.073 8.310 31.805 1.00 54.12 136 VAL A O 1
ATOM 1001 N N . GLY A 1 137 ? -14.240 6.457 30.825 1.00 56.38 137 GLY A N 1
ATOM 1002 C CA . GLY A 1 137 ? -12.943 6.473 31.523 1.00 56.38 137 GLY A CA 1
ATOM 1003 C C . GLY A 1 137 ? -12.662 5.388 32.573 1.00 56.38 137 GLY A C 1
ATOM 1004 O O . GLY A 1 137 ? -11.974 5.685 33.544 1.00 56.38 137 GLY A O 1
ATOM 1005 N N . ASN A 1 138 ? -13.125 4.144 32.404 1.00 58.16 138 ASN A N 1
ATOM 1006 C CA . ASN A 1 138 ? -12.630 3.026 33.223 1.00 58.16 138 ASN A CA 1
ATOM 1007 C C . ASN A 1 138 ? -11.240 2.555 32.733 1.00 58.16 138 ASN A C 1
ATOM 1009 O O . ASN A 1 138 ? -11.056 2.319 31.538 1.00 58.16 138 ASN A O 1
ATOM 1013 N N . THR A 1 139 ? -10.278 2.409 33.648 1.00 58.69 139 THR A N 1
ATOM 1014 C CA . THR A 1 139 ? -8.957 1.804 33.411 1.00 58.69 139 THR A CA 1
ATOM 1015 C C . THR A 1 139 ? -8.884 0.442 34.098 1.00 58.69 139 THR A C 1
ATOM 1017 O O . THR A 1 139 ? -9.211 0.338 35.276 1.00 58.69 139 THR A O 1
ATOM 1020 N N . THR A 1 140 ? -8.413 -0.586 33.390 1.00 60.94 140 THR A N 1
ATOM 1021 C CA . THR A 1 140 ? -8.152 -1.922 33.950 1.00 60.94 140 THR A CA 1
ATOM 1022 C C . THR A 1 140 ? -6.667 -2.264 33.842 1.00 60.94 140 THR A C 1
ATOM 1024 O O . THR A 1 140 ? -6.043 -1.961 32.826 1.00 60.94 140 THR A O 1
ATOM 1027 N N . ASP A 1 141 ? -6.123 -2.922 34.869 1.00 62.66 141 ASP A N 1
ATOM 1028 C CA . ASP A 1 141 ? -4.769 -3.504 34.862 1.00 62.66 141 ASP A CA 1
ATOM 1029 C C . ASP A 1 141 ? -4.763 -4.947 34.313 1.00 62.66 141 ASP A C 1
ATOM 1031 O O . ASP A 1 141 ? -3.714 -5.584 34.207 1.00 62.66 141 ASP A O 1
ATOM 1035 N N . GLN A 1 142 ? -5.940 -5.492 33.986 1.00 62.84 142 GLN A N 1
ATOM 1036 C CA . GLN A 1 142 ? -6.116 -6.837 33.437 1.00 62.84 142 GLN A CA 1
ATOM 1037 C C . GLN A 1 142 ? -6.275 -6.799 31.913 1.00 62.84 142 GLN A C 1
ATOM 1039 O O . GLN A 1 142 ? -6.845 -5.863 31.351 1.00 62.84 142 GLN A O 1
ATOM 1044 N N . GLY A 1 143 ? -5.815 -7.854 31.235 1.00 60.72 143 GLY A N 1
ATOM 1045 C CA . GLY A 1 143 ? -6.020 -8.009 29.794 1.00 60.72 143 GLY A CA 1
ATOM 1046 C C . GLY A 1 143 ? -7.501 -8.189 29.435 1.00 60.72 143 GLY A C 1
ATOM 1047 O O . GLY A 1 143 ? -8.221 -8.925 30.107 1.00 60.72 143 GLY A O 1
ATOM 1048 N N . ILE A 1 144 ? -7.951 -7.556 28.347 1.00 73.94 144 ILE A N 1
ATOM 1049 C CA . ILE A 1 144 ? -9.296 -7.767 27.789 1.00 73.94 144 ILE A CA 1
ATOM 1050 C C . ILE A 1 144 ? -9.253 -9.005 26.881 1.00 73.94 144 ILE A C 1
ATOM 1052 O O . ILE A 1 144 ? -8.700 -8.953 25.783 1.00 73.94 144 ILE A O 1
ATOM 1056 N N . VAL A 1 145 ? -9.828 -10.124 27.335 1.00 72.56 145 VAL A N 1
ATOM 1057 C CA . VAL A 1 145 ? -9.893 -11.391 26.580 1.00 72.56 145 VAL A CA 1
ATOM 1058 C C . VAL A 1 145 ? -11.289 -11.577 25.983 1.00 72.56 145 VAL A C 1
ATOM 1060 O O . VAL A 1 145 ? -12.273 -11.642 26.713 1.00 72.56 145 VAL A O 1
ATOM 1063 N N . ILE A 1 146 ? -11.382 -11.711 24.656 1.00 72.88 146 ILE A N 1
ATOM 1064 C CA . ILE A 1 146 ? -12.639 -12.010 23.949 1.00 72.88 146 ILE A CA 1
ATOM 1065 C C . ILE A 1 146 ? -12.687 -13.513 23.664 1.00 72.88 146 ILE A C 1
ATOM 1067 O O . ILE A 1 146 ? -11.799 -14.058 23.010 1.00 72.88 146 ILE A O 1
ATOM 1071 N N . GLN A 1 147 ? -13.719 -14.195 24.157 1.00 76.88 147 GLN A N 1
ATOM 1072 C CA . GLN A 1 147 ? -13.894 -15.632 23.944 1.00 76.88 147 GLN A CA 1
ATOM 1073 C C . GLN A 1 147 ? -14.394 -15.950 22.524 1.00 76.88 147 GLN A C 1
ATOM 1075 O O . GLN A 1 147 ? -14.930 -15.097 21.815 1.00 76.88 147 GLN A O 1
ATOM 1080 N N . THR A 1 148 ? -14.239 -17.206 22.099 1.00 67.00 148 THR A N 1
ATOM 1081 C CA . THR A 1 148 ? -14.718 -17.678 20.794 1.00 67.00 148 THR A CA 1
ATOM 1082 C C . THR A 1 148 ? -16.214 -17.406 20.618 1.00 67.00 148 THR A C 1
ATOM 1084 O O . THR A 1 148 ? -17.025 -17.814 21.442 1.00 67.00 148 THR A O 1
ATOM 1087 N N . GLY A 1 149 ? -16.576 -16.744 19.515 1.00 68.12 149 GLY A N 1
ATOM 1088 C CA . GLY A 1 149 ? -17.964 -16.393 19.197 1.00 68.12 149 GLY A CA 1
ATOM 1089 C C . GLY A 1 149 ? -18.445 -15.062 19.785 1.00 68.12 149 GLY A C 1
ATOM 1090 O O . GLY A 1 149 ? -19.574 -14.671 19.501 1.00 68.12 149 GLY A O 1
ATOM 1091 N N . ALA A 1 150 ? -17.609 -14.351 20.549 1.00 70.69 150 ALA A N 1
ATOM 1092 C CA . ALA A 1 150 ? -17.896 -13.004 21.039 1.00 70.69 150 ALA A CA 1
ATOM 1093 C C . ALA A 1 150 ? -17.208 -11.919 20.190 1.00 70.69 150 ALA A C 1
ATOM 1095 O O . ALA A 1 150 ? -16.261 -12.183 19.447 1.00 70.69 150 ALA A O 1
ATOM 1096 N N . SER A 1 151 ? -17.686 -10.678 20.316 1.00 66.75 151 SER A N 1
ATOM 1097 C CA . SER A 1 151 ? -17.142 -9.503 19.627 1.00 66.75 151 SER A CA 1
ATOM 1098 C C . SER A 1 151 ? -16.926 -8.345 20.597 1.00 66.75 151 SER A C 1
ATOM 1100 O O . SER A 1 151 ? -17.825 -8.028 21.375 1.00 66.75 151 SER A O 1
ATOM 1102 N N . LEU A 1 152 ? -15.784 -7.663 20.492 1.00 75.19 152 LEU A N 1
ATOM 1103 C CA . LEU A 1 152 ? -15.578 -6.344 21.092 1.00 75.19 152 LEU A CA 1
ATOM 1104 C C . LEU A 1 152 ? -15.979 -5.271 20.077 1.00 75.19 152 LEU A C 1
ATOM 1106 O O . LEU A 1 152 ? -15.377 -5.174 19.009 1.00 75.19 152 LEU A O 1
ATOM 1110 N N . ILE A 1 153 ? -16.994 -4.475 20.411 1.00 68.44 153 ILE A N 1
ATOM 1111 C CA . ILE A 1 153 ? -17.473 -3.360 19.587 1.00 68.44 153 ILE A CA 1
ATOM 1112 C C . ILE A 1 153 ? -17.106 -2.061 20.306 1.00 68.44 153 ILE A C 1
ATOM 1114 O O . ILE A 1 153 ? -17.580 -1.814 21.412 1.00 68.44 153 ILE A O 1
ATOM 1118 N N . ILE A 1 154 ? -16.269 -1.229 19.682 1.00 72.38 154 ILE A N 1
ATOM 1119 C CA . ILE A 1 154 ? -15.932 0.115 20.169 1.00 72.38 154 ILE A CA 1
ATOM 1120 C C . ILE A 1 154 ? -16.591 1.108 19.215 1.00 72.38 154 ILE A C 1
ATOM 1122 O O . ILE A 1 154 ? -16.158 1.255 18.075 1.00 72.38 154 ILE A O 1
ATOM 1126 N N . GLN A 1 155 ? -17.659 1.757 19.669 1.00 66.62 155 GLN A N 1
ATOM 1127 C CA . GLN A 1 155 ? -18.403 2.743 18.891 1.00 66.62 155 GLN A CA 1
ATOM 1128 C C . GLN A 1 155 ? -18.247 4.112 19.552 1.00 66.62 155 GLN A C 1
ATOM 1130 O O . GLN A 1 155 ? -18.498 4.252 20.749 1.00 66.62 155 GLN A O 1
ATOM 1135 N N . THR A 1 156 ? -17.829 5.125 18.795 1.00 60.28 156 THR A N 1
ATOM 1136 C CA . THR A 1 156 ? -17.835 6.506 19.280 1.00 60.28 156 THR A CA 1
ATOM 1137 C C . THR A 1 156 ? -19.220 7.118 19.036 1.00 60.28 156 THR A C 1
ATOM 1139 O O . THR A 1 156 ? -19.805 6.903 17.970 1.00 60.28 156 THR A O 1
ATOM 1142 N N . PRO A 1 157 ? -19.804 7.837 20.010 1.00 51.53 157 PRO A N 1
ATOM 1143 C CA . PRO A 1 157 ? -20.967 8.666 19.738 1.00 51.53 157 PRO A CA 1
ATOM 1144 C C . PRO A 1 157 ? -20.522 9.860 18.883 1.00 51.53 157 PRO A C 1
ATOM 1146 O O . PRO A 1 157 ? -19.566 10.548 19.228 1.00 51.53 157 PRO A O 1
ATOM 1149 N N . ASP A 1 158 ? -21.219 10.067 17.769 1.00 57.31 158 ASP A N 1
ATOM 1150 C CA . ASP A 1 158 ? -21.177 11.253 16.909 1.00 57.31 158 ASP A CA 1
ATOM 1151 C C . ASP A 1 158 ? -19.795 11.658 16.343 1.00 57.31 158 ASP A C 1
ATOM 1153 O O . ASP A 1 158 ? -19.078 12.477 16.910 1.00 57.31 158 ASP A O 1
ATOM 1157 N N . ASN A 1 159 ? -19.469 11.155 15.142 1.00 50.50 159 ASN A N 1
ATOM 1158 C CA . ASN A 1 159 ? -18.530 11.744 14.162 1.00 50.50 159 ASN A CA 1
ATOM 1159 C C . ASN A 1 159 ? -17.150 12.241 14.665 1.00 50.50 159 ASN A C 1
ATOM 1161 O O . ASN A 1 159 ? -16.562 13.143 14.066 1.00 50.50 159 ASN A O 1
ATOM 1165 N N . LEU A 1 160 ? -16.590 11.647 15.721 1.00 47.56 160 LEU A N 1
ATOM 1166 C CA . LEU A 1 160 ? -15.176 11.795 16.081 1.00 47.56 160 LEU A CA 1
ATOM 1167 C C . LEU A 1 160 ? -14.456 10.463 15.812 1.00 47.56 160 LEU A C 1
ATOM 1169 O O . LEU A 1 160 ? -14.525 9.508 16.589 1.00 47.56 160 LEU A O 1
ATOM 1173 N N . ASP A 1 161 ? -13.808 10.422 14.647 1.00 57.03 161 ASP A N 1
ATOM 1174 C CA . ASP A 1 161 ? -13.198 9.275 13.959 1.00 57.03 161 ASP A CA 1
ATOM 1175 C C . ASP A 1 161 ? -11.859 8.814 14.562 1.00 57.03 161 ASP A C 1
ATOM 1177 O O . ASP A 1 161 ? -10.847 8.711 13.863 1.00 57.03 161 ASP A O 1
ATOM 1181 N N . THR A 1 162 ? -11.763 8.553 15.870 1.00 53.28 162 THR A N 1
ATOM 1182 C CA . THR A 1 162 ? -10.496 7.988 16.383 1.00 53.28 162 THR A CA 1
ATOM 1183 C C . THR A 1 162 ? -10.659 7.019 17.545 1.00 53.28 162 THR A C 1
ATOM 1185 O O . THR A 1 162 ? -10.707 7.401 18.713 1.00 53.28 162 THR A O 1
ATOM 1188 N N . ILE A 1 163 ? -10.635 5.724 17.221 1.00 64.19 163 ILE A N 1
ATOM 1189 C CA . ILE A 1 163 ? -10.340 4.656 18.181 1.00 64.19 163 ILE A CA 1
ATOM 1190 C C . ILE A 1 163 ? -8.820 4.616 18.345 1.00 64.19 163 ILE A C 1
ATOM 1192 O O . ILE A 1 163 ? -8.091 4.281 17.414 1.00 64.19 163 ILE A O 1
ATOM 1196 N N . THR A 1 164 ? -8.335 5.007 19.520 1.00 56.44 164 THR A N 1
ATOM 1197 C CA . THR A 1 164 ? -6.900 5.144 19.786 1.00 56.44 164 THR A CA 1
ATOM 1198 C C . THR A 1 164 ? -6.409 4.014 20.685 1.00 56.44 164 THR A C 1
ATOM 1200 O O . THR A 1 164 ? -6.792 3.943 21.849 1.00 56.44 164 THR A O 1
ATOM 1203 N N . PHE A 1 165 ? -5.507 3.176 20.175 1.00 66.56 165 PHE A N 1
ATOM 1204 C CA . PHE A 1 165 ? -4.736 2.224 20.976 1.00 66.56 165 PHE A CA 1
ATOM 1205 C C . PHE A 1 165 ? -3.392 2.878 21.330 1.00 66.56 165 PHE A C 1
ATOM 1207 O O . PHE A 1 165 ? -2.568 3.121 20.450 1.00 66.56 165 PHE A O 1
ATOM 1214 N N . ARG A 1 166 ? -3.182 3.231 22.603 1.00 56.34 166 ARG A N 1
ATOM 1215 C CA . ARG A 1 166 ? -1.932 3.829 23.110 1.00 56.34 166 ARG A CA 1
ATOM 1216 C C . ARG A 1 166 ? -1.344 2.934 24.192 1.00 56.34 166 ARG A C 1
ATOM 1218 O O . ARG A 1 166 ? -2.071 2.491 25.074 1.00 56.34 166 ARG A O 1
ATOM 1225 N N . VAL A 1 167 ? -0.032 2.733 24.147 1.00 57.31 167 VAL A N 1
ATOM 1226 C CA . VAL A 1 167 ? 0.739 2.196 25.272 1.00 57.31 167 VAL A CA 1
ATOM 1227 C C . VAL A 1 167 ? 1.345 3.402 25.982 1.00 57.31 167 VAL A C 1
ATOM 1229 O O . VAL A 1 167 ? 2.090 4.163 25.371 1.00 57.31 167 VAL A O 1
ATOM 1232 N N . ASN A 1 168 ? 0.972 3.627 27.243 1.00 53.09 168 ASN A N 1
ATOM 1233 C CA . ASN A 1 168 ? 1.539 4.690 28.082 1.00 53.09 168 ASN A CA 1
ATOM 1234 C C . ASN A 1 168 ? 2.839 4.208 28.750 1.00 53.09 168 ASN A C 1
ATOM 1236 O O . ASN A 1 168 ? 2.998 4.339 29.962 1.00 53.09 168 ASN A O 1
ATOM 1240 N N . ASP A 1 169 ? 3.755 3.625 27.978 1.00 52.47 169 ASP A N 1
ATOM 1241 C CA . ASP A 1 169 ? 5.119 3.380 28.439 1.00 52.47 169 ASP A CA 1
ATOM 1242 C C . ASP A 1 169 ? 6.097 4.207 27.602 1.00 52.47 169 ASP A C 1
ATOM 1244 O O . ASP A 1 169 ? 5.870 4.502 26.429 1.00 52.47 169 ASP A O 1
ATOM 1248 N N . THR A 1 170 ? 7.149 4.682 28.254 1.00 45.09 170 THR A N 1
ATOM 1249 C CA . THR A 1 170 ? 8.150 5.567 27.659 1.00 45.09 170 THR A CA 1
ATOM 1250 C C . THR A 1 170 ? 9.252 4.809 26.912 1.00 45.09 170 THR A C 1
ATOM 1252 O O . THR A 1 170 ? 10.199 5.457 26.470 1.00 45.09 170 THR A O 1
ATOM 1255 N N . GLU A 1 171 ? 9.185 3.476 26.775 1.00 49.97 171 GLU A N 1
ATOM 1256 C CA . GLU A 1 171 ? 10.356 2.670 26.388 1.00 49.97 171 GLU A CA 1
ATOM 1257 C C . GLU A 1 171 ? 10.122 1.467 25.450 1.00 49.97 171 GLU A C 1
ATOM 1259 O O . GLU A 1 171 ? 11.072 0.710 25.245 1.00 49.97 171 GLU A O 1
ATOM 1264 N N . GLN A 1 172 ? 8.962 1.260 24.816 1.00 49.56 172 GLN A N 1
ATOM 1265 C CA . GLN A 1 172 ? 8.789 0.147 23.858 1.00 49.56 172 GLN A CA 1
ATOM 1266 C C . GLN A 1 172 ? 8.200 0.558 22.492 1.00 49.56 172 GLN A C 1
ATOM 1268 O O . GLN A 1 172 ? 7.450 1.533 22.392 1.00 49.56 172 GLN A O 1
ATOM 1273 N N . PRO A 1 173 ? 8.557 -0.157 21.398 1.00 50.44 173 PRO A N 1
ATOM 1274 C CA . PRO A 1 173 ? 8.031 0.118 20.062 1.00 50.44 173 PRO A CA 1
ATOM 1275 C C . PRO A 1 173 ? 6.506 -0.059 20.022 1.00 50.44 173 PRO A C 1
ATOM 1277 O O . PRO A 1 173 ? 5.961 -0.930 20.694 1.00 50.44 173 PRO A O 1
ATOM 1280 N N . PHE A 1 174 ? 5.833 0.777 19.220 1.00 47.09 174 PHE A N 1
ATOM 1281 C CA . PHE A 1 174 ? 4.373 0.825 19.055 1.00 47.09 174 PHE A CA 1
ATOM 1282 C C . PHE A 1 174 ? 3.724 -0.575 19.014 1.00 47.09 174 PHE A C 1
ATOM 1284 O O . PHE A 1 174 ? 4.240 -1.447 18.307 1.00 47.09 174 PHE A O 1
ATOM 1291 N N . PRO A 1 175 ? 2.577 -0.803 19.686 1.00 53.59 175 PRO A N 1
ATOM 1292 C CA . PRO A 1 175 ? 1.878 -2.080 19.583 1.00 53.59 175 PRO A CA 1
ATOM 1293 C C . PRO A 1 175 ? 1.456 -2.296 18.126 1.00 53.59 175 PRO A C 1
ATOM 1295 O O . PRO A 1 175 ? 0.721 -1.488 17.555 1.00 53.59 175 PRO A O 1
ATOM 1298 N N . PHE A 1 176 ? 1.918 -3.378 17.503 1.00 54.56 176 PHE A N 1
ATOM 1299 C CA . PHE A 1 176 ? 1.349 -3.819 16.237 1.00 54.56 176 PHE A CA 1
ATOM 1300 C C . PHE A 1 176 ? 0.121 -4.686 16.527 1.00 54.56 176 PHE A C 1
ATOM 1302 O O . PHE A 1 176 ? 0.118 -5.520 17.431 1.00 54.56 176 PHE A O 1
ATOM 1309 N N . LEU A 1 177 ? -0.947 -4.462 15.767 1.00 60.25 177 LEU A N 1
ATOM 1310 C CA . LEU A 1 177 ? -2.159 -5.268 15.810 1.00 60.25 177 LEU A CA 1
ATOM 1311 C C . LEU A 1 177 ? -1.891 -6.592 15.079 1.00 60.25 177 LEU A C 1
ATOM 1313 O O . LEU A 1 177 ? -1.873 -6.632 13.849 1.00 60.25 177 LEU A O 1
ATOM 1317 N N . GLU A 1 178 ? -1.654 -7.671 15.823 1.00 56.78 178 GLU A N 1
ATOM 1318 C CA . GLU A 1 178 ? -1.464 -9.007 15.255 1.00 56.78 178 GLU A CA 1
ATOM 1319 C C . GLU A 1 178 ? -2.825 -9.673 14.999 1.00 56.78 178 GLU A C 1
ATOM 1321 O O . GLU A 1 178 ? -3.529 -10.082 15.921 1.00 56.78 178 GLU A O 1
ATOM 1326 N N . VAL A 1 179 ? -3.220 -9.776 13.729 1.00 55.56 179 VAL A N 1
ATOM 1327 C CA . VAL A 1 179 ? -4.457 -10.457 13.324 1.00 55.56 179 VAL A CA 1
ATOM 1328 C C . VAL A 1 179 ? -4.108 -11.841 12.788 1.00 55.56 179 VAL A C 1
ATOM 1330 O O . VAL A 1 179 ? -3.821 -12.017 11.604 1.00 55.56 179 VAL A O 1
ATOM 1333 N N . LEU A 1 180 ? -4.128 -12.844 13.662 1.00 47.91 180 LEU A N 1
ATOM 1334 C CA . LEU A 1 180 ? -3.861 -14.230 13.283 1.00 47.91 180 LEU A CA 1
ATOM 1335 C C . LEU A 1 180 ? -5.141 -14.915 12.781 1.00 47.91 180 LEU A C 1
ATOM 1337 O O . LEU A 1 180 ? -6.117 -15.052 13.512 1.00 47.91 180 LEU A O 1
ATOM 1341 N N . GLY A 1 181 ? -5.122 -15.393 11.532 1.00 49.25 181 GLY A N 1
ATOM 1342 C CA . GLY A 1 181 ? -6.065 -16.416 11.058 1.00 49.25 181 GLY A CA 1
ATOM 1343 C C . GLY A 1 181 ? -7.439 -15.955 10.547 1.00 49.25 181 GLY A C 1
ATOM 1344 O O . GLY A 1 181 ? -8.357 -16.771 10.513 1.00 49.25 181 GLY A O 1
ATOM 1345 N N . SER A 1 182 ? -7.609 -14.705 10.106 1.00 43.81 182 SER A N 1
ATOM 1346 C CA . SER A 1 182 ? -8.861 -14.233 9.483 1.00 43.81 182 SER A CA 1
ATOM 1347 C C . SER A 1 182 ? -8.754 -14.135 7.954 1.00 43.81 182 SER A C 1
ATOM 1349 O O . SER A 1 182 ? -7.773 -13.620 7.425 1.00 43.81 182 SER A O 1
ATOM 1351 N N . ALA A 1 183 ? -9.789 -14.591 7.238 1.00 48.16 183 ALA A N 1
ATOM 1352 C CA . ALA A 1 183 ? -9.884 -14.509 5.776 1.00 48.16 183 ALA A CA 1
ATOM 1353 C C . ALA A 1 183 ? -10.231 -13.100 5.243 1.00 48.16 183 ALA A C 1
ATOM 1355 O O . ALA A 1 183 ? -10.204 -12.890 4.031 1.00 48.16 183 ALA A O 1
ATOM 1356 N N . ALA A 1 184 ? -10.556 -12.135 6.111 1.00 47.91 184 ALA A N 1
ATOM 1357 C CA . ALA A 1 184 ? -10.853 -10.763 5.706 1.00 47.91 184 ALA A CA 1
ATOM 1358 C C . ALA A 1 184 ? -10.681 -9.795 6.884 1.00 47.91 184 ALA A C 1
ATOM 1360 O O . ALA A 1 184 ? -11.596 -9.598 7.680 1.00 47.91 184 ALA A O 1
ATOM 1361 N N . VAL A 1 185 ? -9.510 -9.168 6.978 1.00 45.44 185 VAL A N 1
ATOM 1362 C CA . VAL A 1 185 ? -9.341 -7.913 7.718 1.00 45.44 185 VAL A CA 1
ATOM 1363 C C . VAL A 1 185 ? -8.774 -6.883 6.745 1.00 45.44 185 VAL A C 1
ATOM 1365 O O . VAL A 1 185 ? -7.627 -6.968 6.318 1.00 45.44 185 VAL A O 1
ATOM 1368 N N . GLU A 1 186 ? -9.631 -5.949 6.338 1.00 53.31 186 GLU A N 1
ATOM 1369 C CA . GLU A 1 186 ? -9.309 -4.802 5.485 1.00 53.31 186 GLU A CA 1
ATOM 1370 C C . GLU A 1 186 ? -8.959 -3.626 6.406 1.00 53.31 186 GLU A C 1
ATOM 1372 O O . GLU A 1 186 ? -9.831 -3.082 7.078 1.00 53.31 186 GLU A O 1
ATOM 1377 N N . VAL A 1 187 ? -7.670 -3.285 6.507 1.00 54.28 187 VAL A N 1
ATOM 1378 C CA . VAL A 1 187 ? -7.163 -2.394 7.570 1.00 54.28 187 VAL A CA 1
ATOM 1379 C C . VAL A 1 187 ? -7.250 -0.902 7.206 1.00 54.28 187 VAL A C 1
ATOM 1381 O O . VAL A 1 187 ? -7.197 -0.078 8.111 1.00 54.28 187 VAL A O 1
ATOM 1384 N N . MET A 1 188 ? -7.385 -0.495 5.931 1.00 52.09 188 MET A N 1
ATOM 1385 C CA . MET A 1 188 ? -7.303 0.934 5.559 1.00 52.09 188 MET A CA 1
ATOM 1386 C C . MET A 1 188 ? -8.113 1.305 4.303 1.00 52.09 188 MET A C 1
ATOM 1388 O O . MET A 1 188 ? -7.915 0.723 3.238 1.00 52.09 188 MET A O 1
ATOM 1392 N N . ARG A 1 189 ? -8.951 2.349 4.409 1.00 43.56 189 ARG A N 1
ATOM 1393 C CA . ARG A 1 189 ? -9.426 3.170 3.278 1.00 43.56 189 ARG A CA 1
ATOM 1394 C C . ARG A 1 189 ? -8.838 4.572 3.431 1.00 43.56 189 ARG A C 1
ATOM 1396 O O . ARG A 1 189 ? -9.022 5.181 4.478 1.00 43.56 189 ARG A O 1
ATOM 1403 N N . PHE A 1 190 ? -8.160 5.087 2.408 1.00 47.91 190 PHE A N 1
ATOM 1404 C CA . PHE A 1 190 ? -7.613 6.446 2.414 1.00 47.91 190 PHE A CA 1
ATOM 1405 C C . PHE A 1 190 ? -8.419 7.333 1.464 1.00 47.91 190 PHE A C 1
ATOM 1407 O O . PHE A 1 190 ? -8.495 7.041 0.272 1.00 47.91 190 PHE A O 1
ATOM 1414 N N . ASN A 1 191 ? -9.007 8.412 1.987 1.00 46.91 191 ASN A N 1
ATOM 1415 C CA . ASN A 1 191 ? -9.627 9.470 1.178 1.00 46.91 191 ASN A CA 1
ATOM 1416 C C . ASN A 1 191 ? -8.642 10.610 0.844 1.00 46.91 191 ASN A C 1
ATOM 1418 O O . ASN A 1 191 ? -9.014 11.547 0.143 1.00 46.91 191 ASN A O 1
ATOM 1422 N N . GLU A 1 192 ? -7.397 10.531 1.321 1.00 41.00 192 GLU A N 1
ATOM 1423 C CA . GLU A 1 192 ? -6.335 11.517 1.102 1.00 41.00 192 GLU A CA 1
ATOM 1424 C C . GLU A 1 192 ? -4.955 10.841 0.940 1.00 41.00 192 GLU A C 1
ATOM 1426 O O . GLU A 1 192 ? -4.794 9.684 1.345 1.00 41.00 192 GLU A O 1
ATOM 1431 N N . PRO A 1 193 ? -3.962 11.503 0.309 1.00 44.84 193 PRO A N 1
ATOM 1432 C CA . PRO A 1 193 ? -2.661 10.899 0.022 1.00 44.84 193 PRO A CA 1
ATOM 1433 C C . PRO A 1 193 ? -1.869 10.557 1.290 1.00 44.84 193 PRO A C 1
ATOM 1435 O O . PRO A 1 193 ? -1.751 11.364 2.206 1.00 44.84 193 PRO A O 1
ATOM 1438 N N . PHE A 1 194 ? -1.263 9.369 1.308 1.00 47.06 194 PHE A N 1
ATOM 1439 C CA . PHE A 1 194 ? -0.407 8.898 2.394 1.00 47.06 194 PHE A CA 1
ATOM 1440 C C . PHE A 1 194 ? 1.055 9.316 2.163 1.00 47.06 194 PHE A C 1
ATOM 1442 O O . PHE A 1 194 ? 1.641 8.977 1.133 1.00 47.06 194 PHE A O 1
ATOM 1449 N N . TRP A 1 195 ? 1.662 10.015 3.128 1.00 41.59 195 TRP A N 1
ATOM 1450 C CA . TRP A 1 195 ? 3.083 10.385 3.106 1.00 41.59 195 TRP A CA 1
ATOM 1451 C C . TRP A 1 195 ? 3.897 9.524 4.079 1.00 41.59 195 TRP A C 1
ATOM 1453 O O . TRP A 1 195 ? 3.538 9.395 5.247 1.00 41.59 195 TRP A O 1
ATOM 1463 N N . SER A 1 196 ? 5.038 8.991 3.626 1.00 51.56 196 SER A N 1
ATOM 1464 C CA . SER A 1 196 ? 6.029 8.336 4.491 1.00 51.56 196 SER A CA 1
ATOM 1465 C C . SER A 1 196 ? 7.374 9.055 4.408 1.00 51.56 196 SER A C 1
ATOM 1467 O O . SER A 1 196 ? 7.915 9.215 3.317 1.00 51.56 196 SER A O 1
ATOM 1469 N N . THR A 1 197 ? 7.945 9.434 5.549 1.00 45.19 197 THR A N 1
ATOM 1470 C CA . THR A 1 197 ? 9.238 10.138 5.658 1.00 45.19 197 THR A CA 1
ATOM 1471 C C . THR A 1 197 ? 10.432 9.199 5.915 1.00 45.19 197 THR A C 1
ATOM 1473 O O . THR A 1 197 ? 11.469 9.635 6.407 1.00 45.19 197 THR A O 1
ATOM 1476 N N . GLY A 1 198 ? 10.306 7.906 5.587 1.00 51.72 198 GLY A N 1
ATOM 1477 C CA . GLY A 1 198 ? 11.345 6.878 5.767 1.00 51.72 198 GLY A CA 1
ATOM 1478 C C . GLY A 1 198 ? 11.668 6.092 4.489 1.00 51.72 198 GLY A C 1
ATOM 1479 O O . GLY A 1 198 ? 11.147 6.398 3.419 1.00 51.72 198 GLY A O 1
ATOM 1480 N N . ASN A 1 199 ? 12.525 5.065 4.607 1.00 48.84 199 ASN A N 1
ATOM 1481 C CA . ASN A 1 199 ? 12.999 4.215 3.502 1.00 48.84 199 ASN A CA 1
ATOM 1482 C C . ASN A 1 199 ? 11.875 3.366 2.873 1.00 48.84 199 ASN A C 1
ATOM 1484 O O . ASN A 1 199 ? 11.789 2.165 3.109 1.00 48.84 199 ASN A O 1
ATOM 1488 N N . GLY A 1 200 ? 11.062 4.003 2.031 1.00 53.88 200 GLY A N 1
ATOM 1489 C CA . GLY A 1 200 ? 10.222 3.378 1.013 1.00 53.88 200 GLY A CA 1
ATOM 1490 C C . GLY A 1 200 ? 8.941 2.702 1.506 1.00 53.88 200 GLY A C 1
ATOM 1491 O O . GLY A 1 200 ? 8.920 1.929 2.460 1.00 53.88 200 GLY A O 1
ATOM 1492 N N . ILE A 1 201 ? 7.856 2.947 0.774 1.00 56.06 201 ILE A N 1
ATOM 1493 C CA . ILE A 1 201 ? 6.596 2.213 0.892 1.00 56.06 201 ILE A CA 1
ATOM 1494 C C . ILE A 1 201 ? 6.755 0.877 0.141 1.00 56.06 201 ILE A C 1
ATOM 1496 O O . ILE A 1 201 ? 6.886 0.867 -1.082 1.00 56.06 201 ILE A O 1
ATOM 1500 N N . PHE A 1 202 ? 6.742 -0.256 0.854 1.00 48.56 202 PHE A N 1
ATOM 1501 C CA . PHE A 1 202 ? 6.749 -1.601 0.258 1.00 48.56 202 PHE A CA 1
ATOM 1502 C C . PHE A 1 202 ? 5.315 -2.086 0.008 1.00 48.56 202 PHE A C 1
ATOM 1504 O O . PHE A 1 202 ? 4.582 -2.372 0.953 1.00 48.56 202 PHE A O 1
ATOM 1511 N N . ILE A 1 203 ? 4.920 -2.233 -1.260 1.00 53.16 203 ILE A N 1
ATOM 1512 C CA . ILE A 1 203 ? 3.631 -2.830 -1.648 1.00 53.16 203 ILE A CA 1
ATOM 1513 C C . ILE A 1 203 ? 3.916 -4.080 -2.484 1.00 53.16 203 ILE A C 1
ATOM 1515 O O . ILE A 1 203 ? 4.219 -3.994 -3.670 1.00 53.16 203 ILE A O 1
ATOM 1519 N N . SER A 1 204 ? 3.841 -5.254 -1.852 1.00 45.12 204 SER A N 1
ATOM 1520 C CA . SER A 1 204 ? 3.968 -6.556 -2.517 1.00 45.12 204 SER A CA 1
ATOM 1521 C C . SER A 1 204 ? 2.577 -7.143 -2.747 1.00 45.12 204 SER A C 1
ATOM 1523 O O . SER A 1 204 ? 1.905 -7.558 -1.804 1.00 45.12 204 SER A O 1
ATOM 1525 N N . GLY A 1 205 ? 2.118 -7.145 -3.999 1.00 43.06 205 GLY A N 1
ATOM 1526 C CA . GLY A 1 205 ? 0.895 -7.832 -4.401 1.00 43.06 205 GLY A CA 1
ATOM 1527 C C . GLY A 1 205 ? 1.225 -9.153 -5.087 1.00 43.06 205 GLY A C 1
ATOM 1528 O O . GLY A 1 205 ? 1.748 -9.152 -6.197 1.00 43.06 205 GLY A O 1
ATOM 1529 N N . VAL A 1 206 ? 0.888 -10.284 -4.467 1.00 39.72 206 VAL A N 1
ATOM 1530 C CA . VAL A 1 206 ? 0.834 -11.579 -5.161 1.00 39.72 206 VAL A CA 1
ATOM 1531 C C . VAL A 1 206 ? -0.524 -11.716 -5.854 1.00 39.72 206 VAL A C 1
ATOM 1533 O O . VAL A 1 206 ? -1.554 -11.908 -5.213 1.00 39.72 206 VAL A O 1
ATOM 1536 N N . GLY A 1 207 ? -0.535 -11.570 -7.179 1.00 45.88 207 GLY A N 1
ATOM 1537 C CA . GLY A 1 207 ? -1.724 -11.710 -8.026 1.00 45.88 207 GLY A CA 1
ATOM 1538 C C . GLY A 1 207 ? -1.814 -10.606 -9.078 1.00 45.88 207 GLY A C 1
ATOM 1539 O O . GLY A 1 207 ? -1.252 -9.534 -8.900 1.00 45.88 207 GLY A O 1
ATOM 1540 N N . THR A 1 208 ? -2.521 -10.861 -10.180 1.00 42.66 208 THR A N 1
ATOM 1541 C CA . THR A 1 208 ? -2.670 -10.014 -11.387 1.00 42.66 208 THR A CA 1
ATOM 1542 C C . THR A 1 208 ? -3.389 -8.668 -11.163 1.00 42.66 208 THR A C 1
ATOM 1544 O O . THR A 1 208 ? -4.243 -8.268 -11.956 1.00 42.66 208 THR A O 1
ATOM 1547 N N . ARG A 1 209 ? -3.103 -7.951 -10.074 1.00 49.06 209 ARG A N 1
ATOM 1548 C CA . ARG A 1 209 ? -3.728 -6.671 -9.730 1.00 49.06 209 ARG A CA 1
ATOM 1549 C C . ARG A 1 209 ? -2.776 -5.518 -10.041 1.00 49.06 209 ARG A C 1
ATOM 1551 O O . ARG A 1 209 ? -1.616 -5.529 -9.647 1.00 49.06 209 ARG A O 1
ATOM 1558 N N . ARG A 1 210 ? -3.299 -4.530 -10.773 1.00 52.22 210 ARG A N 1
ATOM 1559 C CA . ARG A 1 210 ? -2.606 -3.295 -11.164 1.00 52.22 210 ARG A CA 1
ATOM 1560 C C . ARG A 1 210 ? -2.438 -2.372 -9.954 1.00 52.22 210 ARG A C 1
ATOM 1562 O O . ARG A 1 210 ? -3.417 -2.097 -9.265 1.00 52.22 210 ARG A O 1
ATOM 1569 N N . PHE A 1 211 ? -1.225 -1.862 -9.752 1.00 59.88 211 PHE A N 1
ATOM 1570 C CA . PHE A 1 211 ? -0.953 -0.704 -8.900 1.00 59.88 211 PHE A CA 1
ATOM 1571 C C . PHE A 1 211 ? -1.223 0.568 -9.718 1.00 59.88 211 PHE A C 1
ATOM 1573 O O . PHE A 1 211 ? -0.582 0.774 -10.747 1.00 59.88 211 PHE A O 1
ATOM 1580 N N . ALA A 1 212 ? -2.212 1.372 -9.321 1.00 52.84 212 ALA A N 1
ATOM 1581 C CA . ALA A 1 212 ? -2.618 2.580 -10.040 1.00 52.84 212 ALA A CA 1
ATOM 1582 C C . ALA A 1 212 ? -2.899 3.722 -9.055 1.00 52.84 212 ALA A C 1
ATOM 1584 O O . ALA A 1 212 ? -3.633 3.536 -8.085 1.00 52.84 212 ALA A O 1
ATOM 1585 N N . PHE A 1 213 ? -2.339 4.902 -9.324 1.00 57.78 213 PHE A N 1
ATOM 1586 C CA . PHE A 1 213 ? -2.719 6.145 -8.657 1.00 57.78 213 PHE A CA 1
ATOM 1587 C C . PHE A 1 213 ? -3.945 6.716 -9.384 1.00 57.78 213 PHE A C 1
ATOM 1589 O O . PHE A 1 213 ? -3.864 7.015 -10.574 1.00 57.78 213 PHE A O 1
ATOM 1596 N N . TYR A 1 214 ? -5.084 6.841 -8.698 1.00 47.88 214 TYR A N 1
ATOM 1597 C CA . TYR A 1 214 ? -6.284 7.484 -9.242 1.00 47.88 214 TYR A CA 1
ATOM 1598 C C . TYR A 1 214 ? -6.448 8.862 -8.618 1.00 47.88 214 TYR A C 1
ATOM 1600 O O . TYR A 1 214 ? -6.398 8.999 -7.398 1.00 47.88 214 TYR A O 1
ATOM 1608 N N . GLY A 1 215 ? -6.661 9.870 -9.458 1.00 48.00 215 GLY A N 1
ATOM 1609 C CA . GLY A 1 215 ? -6.967 11.213 -9.005 1.00 48.00 215 GLY A CA 1
ATOM 1610 C C . GLY A 1 215 ? -8.453 11.564 -9.103 1.00 48.00 215 GLY A C 1
ATOM 1611 O O . GLY A 1 215 ? -9.113 11.170 -10.060 1.00 48.00 215 GLY A O 1
ATOM 1612 N N . TYR A 1 216 ? -8.960 12.336 -8.138 1.00 39.75 216 TYR A N 1
ATOM 1613 C CA . TYR A 1 216 ? -10.209 13.098 -8.237 1.00 39.75 216 TYR A CA 1
ATOM 1614 C C . TYR A 1 216 ? -9.882 14.585 -8.486 1.00 39.75 216 TYR A C 1
ATOM 1616 O O . TYR A 1 216 ? -9.220 15.203 -7.656 1.00 39.75 216 TYR A O 1
ATOM 1624 N N . GLY A 1 217 ? -10.353 15.162 -9.600 1.00 55.41 217 GLY A N 1
ATOM 1625 C CA . GLY A 1 217 ? -10.183 16.587 -9.947 1.00 55.41 217 GLY A CA 1
ATOM 1626 C C . GLY A 1 217 ? -9.323 16.860 -11.192 1.00 55.41 217 GLY A C 1
ATOM 1627 O O . GLY A 1 217 ? -8.786 15.937 -11.800 1.00 55.41 217 GLY A O 1
ATOM 1628 N N . ASP A 1 218 ? -9.209 18.139 -11.575 1.00 50.94 218 ASP A N 1
ATOM 1629 C CA . ASP A 1 218 ? -8.706 18.573 -12.896 1.00 50.94 218 ASP A CA 1
ATOM 1630 C C . ASP A 1 218 ? -7.176 18.504 -13.087 1.00 50.94 218 ASP A C 1
ATOM 1632 O O . ASP A 1 218 ? -6.685 18.754 -14.186 1.00 50.94 218 ASP A O 1
ATOM 1636 N N . ALA A 1 219 ? -6.405 18.124 -12.066 1.00 49.81 219 ALA A N 1
ATOM 1637 C CA . ALA A 1 219 ? -5.002 17.739 -12.222 1.00 49.81 219 ALA A CA 1
ATOM 1638 C C . ALA A 1 219 ? -4.520 16.962 -10.995 1.00 49.81 219 ALA A C 1
ATOM 1640 O O . ALA A 1 219 ? -4.523 17.496 -9.887 1.00 49.81 219 ALA A O 1
ATOM 1641 N N . ILE A 1 220 ? -4.058 15.724 -11.192 1.00 47.69 220 ILE A N 1
ATOM 1642 C CA . ILE A 1 220 ? -3.250 15.011 -10.198 1.00 47.69 220 ILE A CA 1
ATOM 1643 C C . ILE A 1 220 ? -1.950 14.551 -10.851 1.00 47.69 220 ILE A C 1
ATOM 1645 O O . ILE A 1 220 ? -1.941 13.725 -11.762 1.00 47.69 220 ILE A O 1
ATOM 1649 N N . GLU A 1 221 ? -0.847 15.095 -10.344 1.00 53.41 221 GLU A N 1
ATOM 1650 C CA . GLU A 1 221 ? 0.515 14.620 -10.570 1.00 53.41 221 GLU A CA 1
ATOM 1651 C C . GLU A 1 221 ? 0.756 13.373 -9.706 1.00 53.41 221 GLU A C 1
ATOM 1653 O O . GLU A 1 221 ? 1.304 13.440 -8.608 1.00 53.41 221 GLU A O 1
ATOM 1658 N N . GLY A 1 222 ? 0.325 12.207 -10.188 1.00 50.19 222 GLY A N 1
ATOM 1659 C CA . GLY A 1 222 ? 0.756 10.924 -9.632 1.00 50.19 222 GLY A CA 1
ATOM 1660 C C . GLY A 1 222 ? 2.200 10.649 -10.046 1.00 50.19 222 GLY A C 1
ATOM 1661 O O . GLY A 1 222 ? 2.430 9.953 -11.032 1.00 50.19 222 GLY A O 1
ATOM 1662 N N . SER A 1 223 ? 3.174 11.237 -9.350 1.00 53.88 223 SER A N 1
ATOM 1663 C CA . SER A 1 223 ? 4.594 11.015 -9.626 1.00 53.88 223 SER A CA 1
ATOM 1664 C C . SER A 1 223 ? 5.156 9.895 -8.743 1.00 53.88 223 SER A C 1
ATOM 1666 O O . SER A 1 223 ? 5.045 9.922 -7.520 1.00 53.88 223 SER A O 1
ATOM 1668 N N . ILE A 1 224 ? 5.796 8.895 -9.360 1.00 62.59 224 ILE A N 1
ATOM 1669 C CA . ILE A 1 224 ? 6.769 8.046 -8.657 1.00 62.59 224 ILE A CA 1
ATOM 1670 C C . ILE A 1 224 ? 8.076 8.842 -8.668 1.00 62.59 224 ILE A C 1
ATOM 1672 O O . ILE A 1 224 ? 8.905 8.678 -9.559 1.00 62.59 224 ILE A O 1
ATOM 1676 N N . ALA A 1 225 ? 8.208 9.786 -7.738 1.00 54.62 225 ALA A N 1
ATOM 1677 C CA . ALA A 1 225 ? 9.417 10.581 -7.556 1.00 54.62 225 ALA A CA 1
ATOM 1678 C C . ALA A 1 225 ? 10.212 10.015 -6.373 1.00 54.62 225 ALA A C 1
ATOM 1680 O O . ALA A 1 225 ? 9.687 9.908 -5.266 1.00 54.62 225 ALA A O 1
ATOM 1681 N N . GLN A 1 226 ? 11.471 9.639 -6.601 1.00 54.72 226 GLN A N 1
ATOM 1682 C CA . GLN A 1 226 ? 12.400 9.309 -5.523 1.00 54.72 226 GLN A CA 1
ATOM 1683 C C . GLN A 1 226 ? 13.318 10.514 -5.291 1.00 54.72 226 GLN A C 1
ATOM 1685 O O . GLN A 1 226 ? 13.896 11.041 -6.240 1.00 54.72 226 GLN A O 1
ATOM 1690 N N . ASP A 1 227 ? 13.443 10.958 -4.040 1.00 49.97 227 ASP A N 1
ATOM 1691 C CA . ASP A 1 227 ? 14.465 11.928 -3.648 1.00 49.97 227 ASP A CA 1
ATOM 1692 C C . ASP A 1 227 ? 15.816 11.196 -3.595 1.00 49.97 227 ASP A C 1
ATOM 1694 O O . ASP A 1 227 ? 16.050 10.352 -2.727 1.00 49.97 227 ASP A O 1
ATOM 1698 N N . GLY A 1 228 ? 16.669 11.430 -4.593 1.00 55.38 228 GLY A N 1
ATOM 1699 C CA . GLY A 1 228 ? 18.006 10.842 -4.673 1.00 55.38 228 GLY A CA 1
ATOM 1700 C C . GLY A 1 228 ? 18.313 10.095 -5.973 1.00 55.38 228 GLY A C 1
ATOM 1701 O O . GLY A 1 228 ? 17.446 9.567 -6.659 1.00 55.38 228 GLY A O 1
ATOM 1702 N N . SER A 1 229 ? 19.607 10.060 -6.299 1.00 51.44 229 SER A N 1
ATOM 1703 C CA . SER A 1 229 ? 20.218 9.640 -7.571 1.00 51.44 229 SER A CA 1
ATOM 1704 C C . SER A 1 229 ? 20.142 8.128 -7.880 1.00 51.44 229 SER A C 1
ATOM 1706 O O . SER A 1 229 ? 21.153 7.525 -8.243 1.00 51.44 229 SER A O 1
ATOM 1708 N N . SER A 1 230 ? 18.982 7.488 -7.725 1.00 56.09 230 SER A N 1
ATOM 1709 C CA . SER A 1 230 ? 18.768 6.074 -8.070 1.00 56.09 230 SER A CA 1
ATOM 1710 C C . SER A 1 230 ? 17.693 5.902 -9.141 1.00 56.09 230 SER A C 1
ATOM 1712 O O . SER A 1 230 ? 16.708 6.631 -9.189 1.00 56.09 230 SER A O 1
ATOM 1714 N N . ASN A 1 231 ? 17.906 4.923 -10.020 1.00 57.41 231 ASN A N 1
ATOM 1715 C CA . ASN A 1 231 ? 17.014 4.620 -11.135 1.00 57.41 231 ASN A CA 1
ATOM 1716 C C . ASN A 1 231 ? 15.724 3.945 -10.649 1.00 57.41 231 ASN A C 1
ATOM 1718 O O . ASN A 1 231 ? 15.777 3.007 -9.848 1.00 57.41 231 ASN A O 1
ATOM 1722 N N . ILE A 1 232 ? 14.581 4.320 -11.233 1.00 63.94 232 ILE A N 1
ATOM 1723 C CA . ILE A 1 232 ? 13.358 3.511 -11.149 1.00 63.94 232 ILE A CA 1
ATOM 1724 C C . ILE A 1 232 ? 13.611 2.223 -11.944 1.00 63.94 232 ILE A C 1
ATOM 1726 O O . ILE A 1 232 ? 13.662 2.237 -13.173 1.00 63.94 232 ILE A O 1
ATOM 1730 N N . THR A 1 233 ? 13.814 1.109 -11.238 1.00 58.88 233 THR A N 1
ATOM 1731 C CA . THR A 1 233 ? 14.088 -0.199 -11.851 1.00 58.88 233 THR A CA 1
ATOM 1732 C C . THR A 1 233 ? 12.787 -0.984 -11.978 1.00 58.88 233 THR A C 1
ATOM 1734 O O . THR A 1 233 ? 12.245 -1.457 -10.981 1.00 58.88 233 THR A O 1
ATOM 1737 N N . VAL A 1 234 ? 12.282 -1.129 -13.206 1.00 66.00 234 VAL A N 1
ATOM 1738 C CA . VAL A 1 234 ? 11.113 -1.967 -13.510 1.00 66.00 234 VAL A CA 1
ATOM 1739 C C . VAL A 1 234 ? 11.599 -3.311 -14.049 1.00 66.00 234 VAL A C 1
ATOM 1741 O O . VAL A 1 234 ? 11.999 -3.417 -15.206 1.00 66.00 234 VAL A O 1
ATOM 1744 N N . THR A 1 235 ? 11.568 -4.349 -13.215 1.00 59.09 235 THR A N 1
ATOM 1745 C CA . THR A 1 235 ? 11.896 -5.721 -13.633 1.00 59.09 235 THR A CA 1
ATOM 1746 C C . THR A 1 235 ? 10.616 -6.431 -14.067 1.00 59.09 235 THR A C 1
ATOM 1748 O O . THR A 1 235 ? 9.902 -6.993 -13.238 1.00 59.09 235 THR A O 1
ATOM 1751 N N . ALA A 1 236 ? 10.304 -6.391 -15.362 1.00 60.94 236 ALA A N 1
ATOM 1752 C CA . ALA A 1 236 ? 9.204 -7.157 -15.946 1.00 60.94 236 ALA A CA 1
ATOM 1753 C C . ALA A 1 236 ? 9.741 -8.421 -16.640 1.00 60.94 236 ALA A C 1
ATOM 1755 O O . ALA A 1 236 ? 10.769 -8.379 -17.307 1.00 60.94 236 ALA A O 1
ATOM 1756 N N . LEU A 1 237 ? 9.034 -9.549 -16.511 1.00 52.28 237 LEU A N 1
ATOM 1757 C CA . LEU A 1 237 ? 9.327 -10.788 -17.255 1.00 52.28 237 LEU A CA 1
ATOM 1758 C C . LEU A 1 237 ? 8.725 -10.778 -18.684 1.00 52.28 237 LEU A C 1
ATOM 1760 O O . LEU A 1 237 ? 8.633 -11.828 -19.314 1.00 52.28 237 LEU A O 1
ATOM 1764 N N . GLY A 1 238 ? 8.296 -9.613 -19.185 1.00 66.44 238 GLY A N 1
ATOM 1765 C CA . GLY A 1 238 ? 7.627 -9.412 -20.477 1.00 66.44 238 GLY A CA 1
ATOM 1766 C C . GLY A 1 238 ? 7.671 -7.944 -20.927 1.00 66.44 238 GLY A C 1
ATOM 1767 O O . GLY A 1 238 ? 8.483 -7.176 -20.414 1.00 66.44 238 GLY A O 1
ATOM 1768 N N . ASP A 1 239 ? 6.804 -7.560 -21.868 1.00 63.84 239 ASP A N 1
ATOM 1769 C CA . ASP A 1 239 ? 6.788 -6.210 -22.451 1.00 63.84 239 ASP A CA 1
ATOM 1770 C C . ASP A 1 239 ? 6.447 -5.120 -21.421 1.00 63.84 239 ASP A C 1
ATOM 1772 O O . ASP A 1 239 ? 5.593 -5.292 -20.547 1.00 63.84 239 ASP A O 1
ATOM 1776 N N . PHE A 1 240 ? 7.107 -3.969 -21.553 1.00 70.31 240 PHE A N 1
ATOM 1777 C CA . PHE A 1 240 ? 6.831 -2.767 -20.772 1.00 70.31 240 PHE A CA 1
ATOM 1778 C C . PHE A 1 240 ? 6.044 -1.768 -21.629 1.00 70.31 240 PHE A C 1
ATOM 1780 O O . PHE A 1 240 ? 6.585 -1.181 -22.565 1.00 70.31 240 PHE A O 1
ATOM 1787 N N . GLU A 1 241 ? 4.759 -1.585 -21.319 1.00 72.75 241 GLU A N 1
ATOM 1788 C CA . GLU A 1 241 ? 3.840 -0.715 -22.063 1.00 72.75 241 GLU A CA 1
ATOM 1789 C C . GLU A 1 241 ? 3.492 0.541 -21.241 1.00 72.75 241 GLU A C 1
ATOM 1791 O O . GLU A 1 241 ? 2.918 0.442 -20.154 1.00 72.75 241 GLU A O 1
ATOM 1796 N N . ILE A 1 242 ? 3.819 1.734 -21.760 1.00 73.44 242 ILE A N 1
ATOM 1797 C CA . ILE A 1 242 ? 3.398 3.030 -21.197 1.00 73.44 242 ILE A CA 1
ATOM 1798 C C . ILE A 1 242 ? 2.310 3.621 -22.099 1.00 73.44 242 ILE A C 1
ATOM 1800 O O . ILE A 1 242 ? 2.586 4.007 -23.234 1.00 73.44 242 ILE A O 1
ATOM 1804 N N . ILE A 1 243 ? 1.087 3.750 -21.579 1.00 69.19 243 ILE A N 1
ATOM 1805 C CA . ILE A 1 243 ? -0.044 4.375 -22.281 1.00 69.19 243 ILE A CA 1
ATOM 1806 C C . ILE A 1 243 ? -0.278 5.764 -21.681 1.00 69.19 243 ILE A C 1
ATOM 1808 O O . ILE A 1 243 ? -0.630 5.885 -20.510 1.00 69.19 243 ILE A O 1
ATOM 1812 N N . THR A 1 244 ? -0.094 6.819 -22.473 1.00 69.88 244 THR A N 1
ATOM 1813 C CA . THR A 1 244 ? -0.325 8.213 -22.060 1.00 69.88 244 THR A CA 1
ATOM 1814 C C . THR A 1 244 ? -1.160 8.958 -23.100 1.00 69.88 244 THR A C 1
ATOM 1816 O O . THR A 1 244 ? -1.076 8.675 -24.293 1.00 69.88 244 THR A O 1
ATOM 1819 N N . GLY A 1 245 ? -1.979 9.912 -22.646 1.00 64.56 245 GLY A N 1
ATOM 1820 C CA . GLY A 1 245 ? -2.739 10.821 -23.514 1.00 64.56 245 GLY A CA 1
ATOM 1821 C C . GLY A 1 245 ? -1.929 12.019 -24.032 1.00 64.56 245 GLY A C 1
ATOM 1822 O O . GLY A 1 245 ? -2.457 12.808 -24.812 1.00 64.56 245 GLY A O 1
ATOM 1823 N N . GLY A 1 246 ? -0.672 12.172 -23.595 1.00 70.88 246 GLY A N 1
ATOM 1824 C CA . GLY A 1 246 ? 0.252 13.238 -24.001 1.00 70.88 246 GLY A CA 1
ATOM 1825 C C . GLY A 1 246 ? 1.643 12.708 -24.370 1.00 70.88 246 GLY A C 1
ATOM 1826 O O . GLY A 1 246 ? 1.848 11.506 -24.504 1.00 70.88 246 GLY A O 1
ATOM 1827 N N . ASN A 1 247 ? 2.625 13.600 -24.534 1.00 70.19 247 ASN A N 1
ATOM 1828 C CA . ASN A 1 247 ? 3.996 13.199 -24.871 1.00 70.19 247 ASN A CA 1
ATOM 1829 C C . ASN A 1 247 ? 4.681 12.494 -23.687 1.00 70.19 247 ASN A C 1
ATOM 1831 O O . ASN A 1 247 ? 4.653 13.000 -22.565 1.00 70.19 247 ASN A O 1
ATOM 1835 N N . ILE A 1 248 ? 5.365 11.374 -23.944 1.00 70.00 248 ILE A N 1
ATOM 1836 C CA . ILE A 1 248 ? 6.333 10.807 -22.995 1.00 70.00 248 ILE A CA 1
ATOM 1837 C C . ILE A 1 248 ? 7.630 11.608 -23.140 1.00 70.00 248 ILE A C 1
ATOM 1839 O O . ILE A 1 248 ? 8.316 11.508 -24.156 1.00 70.00 248 ILE A O 1
ATOM 1843 N N . ASN A 1 249 ? 7.971 12.420 -22.139 1.00 65.88 249 ASN A N 1
ATOM 1844 C CA . ASN A 1 249 ? 9.247 13.131 -22.115 1.00 65.88 249 ASN A CA 1
ATOM 1845 C C . ASN A 1 249 ? 10.355 12.194 -21.614 1.00 65.88 249 ASN A C 1
ATOM 1847 O O . ASN A 1 249 ? 10.715 12.190 -20.440 1.00 65.88 249 ASN A O 1
ATOM 1851 N N . LEU A 1 250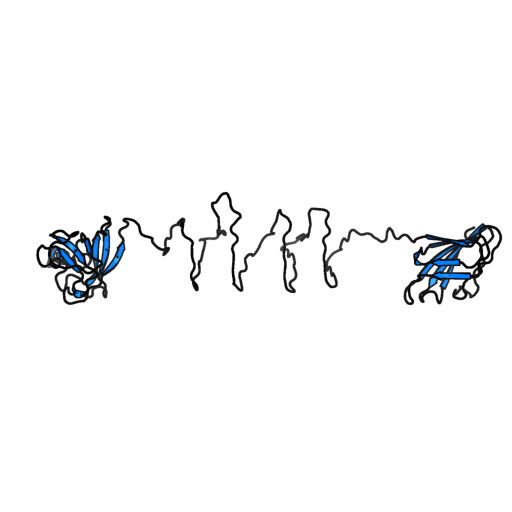 ? 10.870 11.365 -22.517 1.00 69.69 250 LEU A N 1
ATOM 1852 C CA . LEU A 1 250 ? 12.037 10.518 -22.285 1.00 69.69 250 LEU A CA 1
ATOM 1853 C C . LEU A 1 250 ? 13.314 11.343 -22.459 1.00 69.69 250 LEU A C 1
ATOM 1855 O O . LEU A 1 250 ? 14.069 11.016 -23.364 1.00 69.69 250 LEU A O 1
ATOM 1859 N N . ASN A 1 251 ? 13.503 12.433 -21.693 1.00 60.22 251 ASN A N 1
ATOM 1860 C CA . ASN A 1 251 ? 14.648 13.360 -21.803 1.00 60.22 251 ASN A CA 1
ATOM 1861 C C . ASN A 1 251 ? 15.249 13.343 -23.208 1.00 60.22 251 ASN A C 1
ATOM 1863 O O . ASN A 1 251 ? 16.320 12.774 -23.414 1.00 60.22 251 ASN A O 1
ATOM 1867 N N . SER A 1 252 ? 14.452 13.809 -24.170 1.00 56.97 252 SER A N 1
ATOM 1868 C CA . SER A 1 252 ? 14.657 13.622 -25.598 1.00 56.97 252 SER A CA 1
ATOM 1869 C C . SER A 1 252 ? 16.134 13.751 -25.964 1.00 56.97 252 SER A C 1
ATOM 1871 O O . SER A 1 252 ? 16.643 14.864 -26.051 1.00 56.97 252 SER A O 1
ATOM 1873 N N . TYR A 1 253 ? 16.810 12.627 -26.208 1.00 56.03 253 TYR A N 1
ATOM 1874 C CA . TYR A 1 253 ? 17.863 12.603 -27.205 1.00 56.03 253 TYR A CA 1
ATOM 1875 C C . TYR A 1 253 ? 17.119 12.443 -28.529 1.00 56.03 253 TYR A C 1
ATOM 1877 O O . TYR A 1 253 ? 16.749 11.327 -28.898 1.00 56.03 253 TYR A O 1
ATOM 1885 N N . PRO A 1 254 ? 16.848 13.519 -29.284 1.00 66.69 254 PRO A N 1
ATOM 1886 C CA . PRO A 1 254 ? 16.815 13.353 -30.732 1.00 66.69 254 PRO A CA 1
ATOM 1887 C C . PRO A 1 254 ? 18.083 12.588 -31.157 1.00 66.69 254 PRO A C 1
ATOM 1889 O O . PRO A 1 254 ? 19.084 12.594 -30.436 1.00 66.69 254 PRO A O 1
ATOM 1892 N N . ILE A 1 255 ? 18.084 11.939 -32.323 1.00 63.41 255 ILE A N 1
ATOM 1893 C CA . ILE A 1 255 ? 19.338 11.461 -32.923 1.00 63.41 255 ILE A CA 1
ATOM 1894 C C . ILE A 1 255 ? 20.147 12.704 -33.356 1.00 63.41 255 ILE A C 1
ATOM 1896 O O . ILE A 1 255 ? 20.292 12.986 -34.540 1.00 63.41 255 ILE A O 1
ATOM 1900 N N . LEU A 1 256 ? 20.582 13.519 -32.395 1.00 54.72 256 LEU A N 1
ATOM 1901 C CA . LEU A 1 256 ? 21.427 14.690 -32.588 1.00 54.72 256 LEU A CA 1
ATOM 1902 C C . LEU A 1 256 ? 22.910 14.317 -32.516 1.00 54.72 256 LEU A C 1
ATOM 1904 O O . LEU A 1 256 ? 23.718 15.107 -32.973 1.00 54.72 256 LEU A O 1
ATOM 1908 N N . ASP A 1 257 ? 23.243 13.097 -32.074 1.00 58.47 257 ASP A N 1
ATOM 1909 C CA . ASP A 1 257 ? 24.617 12.594 -31.959 1.00 58.47 257 ASP A CA 1
ATOM 1910 C C . ASP A 1 257 ? 24.753 11.161 -32.519 1.00 58.47 257 ASP A C 1
ATOM 1912 O O . ASP A 1 257 ? 25.259 10.261 -31.843 1.00 58.47 257 ASP A O 1
ATOM 1916 N N . PHE A 1 258 ? 24.286 10.889 -33.747 1.00 71.12 258 PHE A N 1
ATOM 1917 C CA . PHE A 1 258 ? 24.785 9.688 -34.431 1.00 71.12 258 PHE A CA 1
ATOM 1918 C C . PHE A 1 258 ? 26.140 10.011 -35.065 1.00 71.12 258 PHE A C 1
ATOM 1920 O O . PHE A 1 258 ? 26.238 10.817 -35.985 1.00 71.12 258 PHE A O 1
ATOM 1927 N N . THR A 1 259 ? 27.198 9.375 -34.567 1.00 74.56 259 THR A N 1
ATOM 1928 C CA . THR A 1 259 ? 28.527 9.447 -35.181 1.00 74.56 259 THR A CA 1
ATOM 1929 C C . THR A 1 259 ? 28.756 8.185 -35.998 1.00 74.56 259 THR A C 1
ATOM 1931 O O . THR A 1 259 ? 28.750 7.078 -35.455 1.00 74.56 259 THR A O 1
ATOM 1934 N N . ILE A 1 260 ? 28.998 8.339 -37.300 1.00 85.25 260 ILE A N 1
ATOM 1935 C CA . ILE A 1 260 ? 29.514 7.247 -38.128 1.00 85.25 260 ILE A CA 1
ATOM 1936 C C . ILE A 1 260 ? 30.993 7.072 -37.783 1.00 85.25 260 ILE A C 1
ATOM 1938 O O . ILE A 1 260 ? 31.779 8.013 -37.882 1.00 85.25 260 ILE A O 1
ATOM 1942 N N . LYS A 1 261 ? 31.389 5.872 -37.348 1.00 90.50 261 LYS A N 1
ATOM 1943 C CA . LYS A 1 261 ? 32.802 5.584 -37.077 1.00 90.50 261 LYS A CA 1
ATOM 1944 C C . LYS A 1 261 ? 33.575 5.510 -38.392 1.00 90.50 261 LYS A C 1
ATOM 1946 O O . LYS A 1 261 ? 33.135 4.834 -39.323 1.00 90.50 261 LYS A O 1
ATOM 1951 N N . GLN A 1 262 ? 34.731 6.168 -38.428 1.00 94.25 262 GLN A N 1
ATOM 1952 C CA . GLN A 1 262 ? 35.683 6.069 -39.527 1.00 94.25 262 GLN A CA 1
ATOM 1953 C C . GLN A 1 262 ? 36.701 4.955 -39.252 1.00 94.25 262 GLN A C 1
ATOM 1955 O O . GLN A 1 262 ? 37.222 4.849 -38.141 1.00 94.25 262 GLN A O 1
ATOM 1960 N N . GLN A 1 263 ? 37.011 4.148 -40.263 1.00 96.81 263 GLN A N 1
ATOM 1961 C CA . GLN A 1 263 ? 38.134 3.213 -40.262 1.00 96.81 263 GLN A CA 1
ATOM 1962 C C . GLN A 1 263 ? 39.174 3.644 -41.299 1.00 96.81 263 GLN A C 1
ATOM 1964 O O . GLN A 1 263 ? 38.820 4.008 -42.416 1.00 96.81 263 GLN A O 1
ATOM 1969 N N . THR A 1 264 ? 40.457 3.562 -40.954 1.00 96.81 264 THR A N 1
ATOM 1970 C CA . THR A 1 264 ? 41.550 3.793 -41.906 1.00 96.81 264 THR A CA 1
ATOM 1971 C C . THR A 1 264 ? 42.053 2.464 -42.441 1.00 96.81 264 THR A C 1
ATOM 1973 O O . THR A 1 264 ? 42.455 1.590 -41.670 1.00 96.81 264 THR A O 1
ATOM 1976 N N . VAL A 1 265 ? 42.082 2.329 -43.761 1.00 97.19 265 VAL A N 1
ATOM 1977 C CA . VAL A 1 265 ? 42.596 1.153 -44.463 1.00 97.19 265 VAL A CA 1
ATOM 1978 C C . VAL A 1 265 ? 43.743 1.610 -45.356 1.00 97.19 265 VAL A C 1
ATOM 1980 O O . VAL A 1 265 ? 43.577 2.506 -46.174 1.00 97.19 265 VAL A O 1
ATOM 1983 N N . ILE A 1 266 ? 44.928 1.021 -45.191 1.00 95.56 266 ILE A N 1
ATOM 1984 C CA . ILE A 1 266 ? 46.121 1.402 -45.958 1.00 95.56 266 ILE A CA 1
ATOM 1985 C C . ILE A 1 266 ? 46.531 0.234 -46.847 1.00 95.56 266 ILE A C 1
ATOM 1987 O O . ILE A 1 266 ? 46.897 -0.833 -46.354 1.00 95.56 266 ILE A O 1
ATOM 1991 N N . ALA A 1 267 ? 46.517 0.451 -48.157 1.00 94.81 267 ALA A N 1
ATOM 1992 C CA . ALA A 1 267 ? 47.001 -0.505 -49.135 1.00 94.81 267 ALA A CA 1
ATOM 1993 C C . ALA A 1 267 ? 48.494 -0.291 -49.411 1.00 94.81 267 ALA A C 1
ATOM 1995 O O . ALA A 1 267 ? 48.885 0.616 -50.145 1.00 94.81 267 ALA A O 1
ATOM 1996 N N . ASN A 1 268 ? 49.330 -1.163 -48.845 1.00 92.50 268 ASN A N 1
ATOM 1997 C CA . ASN A 1 268 ? 50.784 -1.186 -49.055 1.00 92.50 268 ASN A CA 1
ATOM 1998 C C . ASN A 1 268 ? 51.236 -2.350 -49.961 1.00 92.50 268 ASN A C 1
ATOM 2000 O O . ASN A 1 268 ? 52.387 -2.775 -49.884 1.00 92.50 268 ASN A O 1
ATOM 2004 N N . GLY A 1 269 ? 50.328 -2.855 -50.802 1.00 82.94 269 GLY A N 1
ATOM 2005 C CA . GLY A 1 269 ? 50.519 -4.011 -51.680 1.00 82.94 269 GLY A CA 1
ATOM 2006 C C . GLY A 1 269 ? 49.794 -5.255 -51.158 1.00 82.94 269 GLY A C 1
ATOM 2007 O O . GLY A 1 269 ? 49.676 -5.457 -49.950 1.00 82.94 269 GLY A O 1
ATOM 2008 N N . GLY A 1 270 ? 49.296 -6.095 -52.070 1.00 88.94 270 GLY A N 1
ATOM 2009 C CA . GLY A 1 270 ? 48.473 -7.261 -51.720 1.00 88.94 270 GLY A CA 1
ATOM 2010 C C . GLY A 1 270 ? 47.010 -6.912 -51.407 1.00 88.94 270 GLY A C 1
ATOM 2011 O O . GLY A 1 270 ? 46.596 -5.760 -51.504 1.00 88.94 270 GLY A O 1
ATOM 2012 N N . GLY A 1 271 ? 46.197 -7.927 -51.098 1.00 92.12 271 GLY A N 1
ATOM 2013 C CA . GLY A 1 271 ? 44.767 -7.746 -50.823 1.00 92.12 271 GLY A CA 1
ATOM 2014 C C . GLY A 1 271 ? 44.491 -7.014 -49.507 1.00 92.12 271 GLY A C 1
ATOM 2015 O O . GLY A 1 271 ? 45.254 -7.146 -48.550 1.00 92.12 271 GLY A O 1
ATOM 2016 N N . ILE A 1 272 ? 43.380 -6.278 -49.455 1.00 96.50 272 ILE A N 1
ATOM 2017 C CA . ILE A 1 272 ? 42.928 -5.548 -48.261 1.00 96.50 272 ILE A CA 1
ATOM 2018 C C . ILE A 1 272 ? 41.608 -6.108 -47.726 1.00 96.50 272 ILE A C 1
ATOM 2020 O O . ILE A 1 272 ? 40.806 -6.665 -48.477 1.00 96.50 272 ILE A O 1
ATOM 2024 N N . THR A 1 273 ? 41.358 -5.912 -46.430 1.00 96.00 273 THR A N 1
ATOM 2025 C CA . THR A 1 273 ? 40.090 -6.268 -45.782 1.00 96.00 273 THR A CA 1
ATOM 2026 C C . THR A 1 273 ? 39.466 -5.044 -45.130 1.00 96.00 273 THR A C 1
ATOM 2028 O O . THR A 1 273 ? 40.102 -4.387 -44.309 1.00 96.00 273 THR A O 1
ATOM 2031 N N . ILE A 1 274 ? 38.207 -4.777 -45.464 1.00 96.62 274 ILE A N 1
ATOM 2032 C CA . ILE A 1 274 ? 37.376 -3.742 -44.847 1.00 96.62 274 ILE A CA 1
ATOM 2033 C C . ILE A 1 274 ? 36.435 -4.436 -43.857 1.00 96.62 274 ILE A C 1
ATOM 2035 O O . ILE A 1 274 ? 35.728 -5.387 -44.203 1.00 96.62 274 ILE A O 1
ATOM 2039 N N . ASN A 1 275 ? 36.453 -4.006 -42.597 1.00 95.75 275 ASN A N 1
ATOM 2040 C CA . ASN A 1 275 ? 35.686 -4.643 -41.526 1.00 95.75 275 ASN A CA 1
ATOM 2041 C C . ASN A 1 275 ? 34.519 -3.743 -41.117 1.00 95.75 275 ASN A C 1
ATOM 2043 O O . ASN A 1 275 ? 34.732 -2.673 -40.549 1.00 95.75 275 ASN A O 1
ATOM 2047 N N . TYR A 1 276 ? 33.289 -4.188 -41.370 1.00 94.50 276 TYR A N 1
ATOM 2048 C CA . TYR A 1 276 ? 32.088 -3.384 -41.130 1.00 94.50 276 TYR A CA 1
ATOM 2049 C C . TYR A 1 276 ? 31.889 -3.031 -39.646 1.00 94.50 276 TYR A C 1
ATOM 2051 O O . TYR A 1 276 ? 31.335 -1.982 -39.328 1.00 94.50 276 TYR A O 1
ATOM 2059 N N . ALA A 1 277 ? 32.390 -3.859 -38.723 1.00 92.69 277 ALA A N 1
ATOM 2060 C CA . ALA A 1 277 ? 32.299 -3.599 -37.286 1.00 92.69 277 ALA A CA 1
ATOM 2061 C C . ALA A 1 277 ? 33.242 -2.478 -36.803 1.00 92.69 277 ALA A C 1
ATOM 2063 O O . ALA A 1 277 ? 33.045 -1.952 -35.705 1.00 92.69 277 ALA A O 1
ATOM 2064 N N . LEU A 1 278 ? 34.264 -2.111 -37.592 1.00 93.50 278 LEU A N 1
ATOM 2065 C CA . LEU A 1 278 ? 35.222 -1.056 -37.233 1.00 93.50 278 LEU A CA 1
ATOM 2066 C C . LEU A 1 278 ? 34.741 0.348 -37.616 1.00 93.50 278 LEU A C 1
ATOM 2068 O O . LEU A 1 278 ? 35.142 1.316 -36.974 1.00 93.50 278 LEU A O 1
ATOM 2072 N N . GLY A 1 279 ? 33.857 0.462 -38.605 1.00 92.19 279 GLY A N 1
ATOM 2073 C CA . GLY A 1 279 ? 33.258 1.732 -38.997 1.00 92.19 279 GLY A CA 1
ATOM 2074 C C . GLY A 1 279 ? 32.678 1.703 -40.402 1.00 92.19 279 GLY A C 1
ATOM 2075 O O . GLY A 1 279 ? 33.131 0.944 -41.252 1.00 92.19 279 GLY A O 1
ATOM 2076 N N . GLN A 1 280 ? 31.657 2.515 -40.645 1.00 94.19 280 GLN A N 1
ATOM 2077 C CA . GLN A 1 280 ? 30.963 2.570 -41.932 1.00 94.19 280 GLN A CA 1
ATOM 2078 C C . GLN A 1 280 ? 31.474 3.702 -42.833 1.00 94.19 280 GLN A C 1
ATOM 2080 O O . GLN A 1 280 ? 31.179 3.688 -44.022 1.00 94.19 280 GLN A O 1
ATOM 2085 N N . SER A 1 281 ? 32.273 4.631 -42.300 1.00 94.94 281 SER A N 1
ATOM 2086 C CA . SER A 1 281 ? 33.100 5.545 -43.094 1.00 94.94 281 SER A CA 1
ATOM 2087 C C . SER A 1 281 ? 34.500 4.937 -43.231 1.00 94.94 281 SER A C 1
ATOM 2089 O O . SER A 1 281 ? 35.085 4.493 -42.243 1.00 94.94 281 SER A O 1
ATOM 2091 N N . VAL A 1 282 ? 35.036 4.845 -44.442 1.00 96.56 282 VAL A N 1
ATOM 2092 C CA . VAL A 1 282 ? 36.328 4.212 -44.730 1.00 96.56 282 VAL A CA 1
ATOM 2093 C C . VAL A 1 282 ? 37.249 5.236 -45.374 1.00 96.56 282 VAL A C 1
ATOM 2095 O O . VAL A 1 282 ? 36.950 5.736 -46.449 1.00 96.56 282 VAL A O 1
ATOM 2098 N N . TRP A 1 283 ? 38.397 5.493 -44.753 1.00 96.25 283 TRP A N 1
ATOM 2099 C CA . TRP A 1 283 ? 39.508 6.227 -45.354 1.00 96.25 283 TRP A CA 1
ATOM 2100 C C . TRP A 1 283 ? 40.501 5.235 -45.954 1.00 96.25 283 TRP A C 1
ATOM 2102 O O . TRP A 1 283 ? 41.311 4.635 -45.237 1.00 96.25 283 TRP A O 1
ATOM 2112 N N . LEU A 1 284 ? 40.405 5.0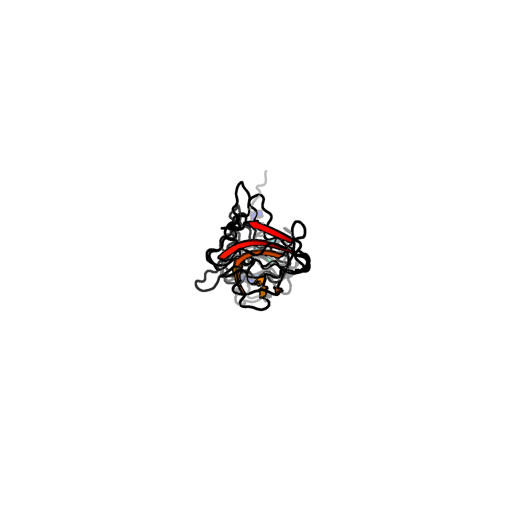11 -47.262 1.00 95.25 284 LEU A N 1
ATOM 2113 C CA . LEU A 1 284 ? 41.256 4.093 -48.009 1.00 95.25 284 LEU A CA 1
ATOM 2114 C C . LEU A 1 284 ? 42.446 4.843 -48.620 1.00 95.25 284 LEU A C 1
ATOM 2116 O O . LEU A 1 284 ? 42.293 5.596 -49.575 1.00 95.25 284 LEU A O 1
ATOM 2120 N N . ILE A 1 285 ? 43.651 4.586 -48.111 1.00 95.75 285 ILE A N 1
ATOM 2121 C CA . ILE A 1 285 ? 44.902 5.153 -48.632 1.00 95.75 285 ILE A CA 1
ATOM 2122 C C . ILE A 1 285 ? 45.576 4.140 -49.555 1.00 95.75 285 ILE A C 1
ATOM 2124 O O . ILE A 1 285 ? 45.981 3.059 -49.115 1.00 95.75 285 ILE A O 1
ATOM 2128 N N . VAL A 1 286 ? 45.752 4.507 -50.822 1.00 95.62 286 VAL A N 1
ATOM 2129 C CA . VAL A 1 286 ? 46.338 3.646 -51.854 1.00 95.62 286 VAL A CA 1
ATOM 2130 C C . VAL A 1 286 ? 47.806 4.017 -52.084 1.00 95.62 286 VAL A C 1
ATOM 2132 O O . VAL A 1 286 ? 48.098 4.949 -52.826 1.00 95.62 286 VAL A O 1
ATOM 2135 N N . ASN A 1 287 ? 48.746 3.290 -51.463 1.00 95.44 287 ASN A N 1
ATOM 2136 C CA . ASN A 1 287 ? 50.194 3.497 -51.668 1.00 95.44 287 ASN A CA 1
ATOM 2137 C C . ASN A 1 287 ? 50.774 2.581 -52.769 1.00 95.44 287 ASN A C 1
ATOM 2139 O O . ASN A 1 287 ? 51.815 2.883 -53.367 1.00 95.44 287 ASN A O 1
ATOM 2143 N N . GLN A 1 288 ? 50.117 1.446 -53.031 1.00 95.44 288 GLN A N 1
ATOM 2144 C CA . GLN A 1 288 ? 50.451 0.458 -54.067 1.00 95.44 288 GLN A CA 1
ATOM 2145 C C . GLN A 1 288 ? 49.170 -0.168 -54.648 1.00 95.44 288 GLN A C 1
ATOM 2147 O O . GLN A 1 288 ? 48.089 0.033 -54.100 1.00 95.44 288 GLN A O 1
ATOM 2152 N N . ASP A 1 289 ? 49.299 -0.933 -55.739 1.00 94.56 289 ASP A N 1
ATOM 2153 C CA . ASP A 1 289 ? 48.167 -1.592 -56.407 1.00 94.56 289 ASP A CA 1
ATOM 2154 C C . ASP A 1 289 ? 47.399 -2.529 -55.460 1.00 94.56 289 ASP A C 1
ATOM 2156 O O . ASP A 1 289 ? 47.997 -3.283 -54.681 1.00 94.56 289 ASP A O 1
ATOM 2160 N N . ILE A 1 290 ? 46.067 -2.501 -55.563 1.00 94.94 290 ILE A N 1
ATOM 2161 C CA . ILE A 1 290 ? 45.149 -3.329 -54.773 1.00 94.94 290 ILE A CA 1
ATOM 2162 C C . ILE A 1 290 ? 44.602 -4.445 -55.677 1.00 94.94 290 ILE A C 1
ATOM 2164 O O . ILE A 1 290 ? 43.691 -4.197 -56.469 1.00 94.94 290 ILE A O 1
ATOM 2168 N N . PRO A 1 291 ? 45.111 -5.687 -55.579 1.00 95.00 291 PRO A N 1
ATOM 2169 C CA . PRO A 1 291 ? 44.640 -6.807 -56.391 1.00 95.00 291 PRO A CA 1
ATOM 2170 C C . PRO A 1 291 ? 43.306 -7.401 -55.911 1.00 95.00 291 PRO A C 1
ATOM 2172 O O . PRO A 1 291 ? 42.687 -8.160 -56.649 1.00 95.00 291 PRO A O 1
ATOM 2175 N N . SER A 1 292 ? 42.877 -7.134 -54.669 1.00 94.56 292 SER A N 1
ATOM 2176 C CA . SER A 1 292 ? 41.590 -7.616 -54.139 1.00 94.56 292 SER A CA 1
ATOM 2177 C C . SER A 1 292 ? 41.144 -6.855 -52.888 1.00 94.56 292 SER A C 1
ATOM 2179 O O . SER A 1 292 ? 41.974 -6.417 -52.088 1.00 94.56 292 SER A O 1
ATOM 2181 N N . ILE A 1 293 ? 39.825 -6.749 -52.708 1.00 95.06 293 ILE A N 1
ATOM 2182 C CA . ILE A 1 293 ? 39.167 -6.173 -51.529 1.00 95.06 293 ILE A CA 1
ATOM 2183 C C . ILE A 1 293 ? 38.205 -7.219 -50.966 1.00 95.06 293 ILE A C 1
ATOM 2185 O O . ILE A 1 293 ? 37.366 -7.746 -51.697 1.00 95.06 293 ILE A O 1
ATOM 2189 N N . THR A 1 294 ? 38.305 -7.516 -49.673 1.00 95.38 294 THR A N 1
ATOM 2190 C CA . THR A 1 294 ? 37.357 -8.385 -48.965 1.00 95.38 294 THR A CA 1
ATOM 2191 C C . THR A 1 294 ? 36.616 -7.617 -47.880 1.00 95.38 294 THR A C 1
ATOM 2193 O O . THR A 1 294 ? 37.171 -6.729 -47.237 1.00 95.38 294 THR A O 1
ATOM 2196 N N . PHE A 1 295 ? 35.351 -7.966 -47.660 1.00 96.00 295 PHE A N 1
ATOM 2197 C CA . PHE A 1 295 ? 34.527 -7.385 -46.604 1.00 96.00 295 PHE A CA 1
ATOM 2198 C C . PHE A 1 295 ? 34.279 -8.424 -45.513 1.00 96.00 295 PHE A C 1
ATOM 2200 O O . PHE A 1 295 ? 34.049 -9.596 -45.807 1.00 96.00 295 PHE A O 1
ATOM 2207 N N . SER A 1 296 ? 34.346 -8.005 -44.251 1.00 95.88 296 SER A N 1
ATOM 2208 C CA . SER A 1 296 ? 34.164 -8.888 -43.091 1.00 95.88 296 SER A CA 1
ATOM 2209 C C . SER A 1 296 ? 33.219 -8.282 -42.056 1.00 95.88 296 SER A C 1
ATOM 2211 O O . SER A 1 296 ? 33.028 -7.066 -42.016 1.00 95.88 296 SER A O 1
ATOM 2213 N N . ASN A 1 297 ? 32.629 -9.148 -41.221 1.00 94.94 297 ASN A N 1
ATOM 2214 C CA . ASN A 1 297 ? 31.664 -8.796 -40.167 1.00 94.94 297 ASN A CA 1
ATOM 2215 C C . ASN A 1 297 ? 30.472 -7.970 -40.668 1.00 94.94 297 ASN A C 1
ATOM 2217 O O . ASN A 1 297 ? 30.000 -7.065 -39.984 1.00 94.94 297 ASN A O 1
ATOM 2221 N N . LEU A 1 298 ? 30.017 -8.271 -41.884 1.00 95.06 298 LEU A N 1
ATOM 2222 C CA . LEU A 1 298 ? 28.851 -7.634 -42.473 1.00 95.06 298 LEU A CA 1
ATOM 2223 C C . LEU A 1 298 ? 27.573 -8.018 -41.713 1.00 95.06 298 LEU A C 1
ATOM 2225 O O . LEU A 1 298 ? 27.499 -9.128 -41.175 1.00 95.06 298 LEU A O 1
ATOM 2229 N N . PRO A 1 299 ? 26.556 -7.139 -41.722 1.00 93.31 299 PRO A N 1
ATOM 2230 C CA . PRO A 1 299 ? 25.192 -7.509 -41.375 1.00 93.31 299 PRO A CA 1
ATOM 2231 C C . PRO A 1 299 ? 24.768 -8.781 -42.114 1.00 93.31 299 PRO A C 1
ATOM 2233 O O . PRO A 1 299 ? 25.165 -9.012 -43.263 1.00 93.31 299 PRO A O 1
ATOM 2236 N N . ILE A 1 300 ? 23.979 -9.620 -41.446 1.00 88.44 300 ILE A N 1
ATOM 2237 C CA . ILE A 1 300 ? 23.512 -10.877 -42.035 1.00 88.44 300 ILE A CA 1
ATOM 2238 C C . ILE A 1 300 ? 22.574 -10.603 -43.219 1.00 88.44 300 ILE A C 1
ATOM 2240 O O . ILE A 1 300 ? 22.008 -9.520 -43.360 1.00 88.44 300 ILE A O 1
ATOM 2244 N N . SER A 1 301 ? 22.385 -11.597 -44.090 1.00 89.38 301 SER A N 1
ATOM 2245 C CA . SER A 1 301 ? 21.441 -11.477 -45.208 1.00 89.38 301 SER A CA 1
ATOM 2246 C C . SER A 1 301 ? 20.045 -11.075 -44.714 1.00 89.38 301 SER A C 1
ATOM 2248 O O . SER A 1 301 ? 19.504 -11.697 -43.802 1.00 89.38 301 SER A O 1
ATOM 2250 N N . GLY A 1 302 ? 19.454 -10.061 -45.348 1.00 82.88 302 GLY A N 1
ATOM 2251 C CA . GLY A 1 302 ? 18.203 -9.424 -44.928 1.00 82.88 302 GLY A CA 1
ATOM 2252 C C . GLY A 1 302 ? 18.401 -8.080 -44.216 1.00 82.88 302 GLY A C 1
ATOM 2253 O O . GLY A 1 302 ? 17.486 -7.255 -44.229 1.00 82.88 302 GLY A O 1
ATOM 2254 N N . GLU A 1 303 ? 19.592 -7.811 -43.676 1.00 90.75 303 GLU A N 1
ATOM 2255 C CA . GLU A 1 303 ? 19.955 -6.531 -43.060 1.00 90.75 303 GLU A CA 1
ATOM 2256 C C . GLU A 1 303 ? 20.723 -5.630 -44.039 1.00 90.75 303 GLU A C 1
ATOM 2258 O O . GLU A 1 303 ? 21.404 -6.096 -44.953 1.00 90.75 303 GLU A O 1
ATOM 2263 N N . LEU A 1 304 ? 20.596 -4.308 -43.875 1.00 92.62 304 LEU A N 1
ATOM 2264 C CA . LEU A 1 304 ? 21.280 -3.339 -44.730 1.00 92.62 304 LEU A CA 1
ATOM 2265 C C . LEU A 1 304 ? 22.708 -3.097 -44.230 1.00 92.62 304 LEU A C 1
ATOM 2267 O O . LEU A 1 304 ? 22.904 -2.509 -43.169 1.00 92.62 304 LEU A O 1
ATOM 2271 N N . ALA A 1 305 ? 23.690 -3.459 -45.051 1.00 93.81 305 ALA A N 1
ATOM 2272 C CA . ALA A 1 305 ? 25.045 -2.938 -44.954 1.00 93.81 305 ALA A CA 1
ATOM 2273 C C . ALA A 1 305 ? 25.143 -1.670 -45.807 1.00 93.81 305 ALA A C 1
ATOM 2275 O O . ALA A 1 305 ? 24.868 -1.724 -47.006 1.00 93.81 305 ALA A O 1
ATOM 2276 N N . GLN A 1 306 ? 25.532 -0.541 -45.219 1.00 94.00 306 GLN A N 1
ATOM 2277 C CA . GLN A 1 306 ? 25.801 0.698 -45.955 1.00 94.00 306 GLN A CA 1
ATOM 2278 C C . GLN A 1 306 ? 27.137 1.282 -45.495 1.00 94.00 306 GLN A C 1
ATOM 2280 O O . GLN A 1 306 ? 27.383 1.365 -44.293 1.00 94.00 306 GLN A O 1
ATOM 2285 N N . MET A 1 307 ? 27.999 1.642 -46.447 1.00 93.38 307 MET A N 1
ATOM 2286 C CA . MET A 1 307 ? 29.316 2.226 -46.187 1.00 93.38 307 MET A CA 1
ATOM 2287 C C . MET A 1 307 ? 29.636 3.339 -47.181 1.00 93.38 307 MET A C 1
ATOM 2289 O O . MET A 1 307 ? 29.193 3.308 -48.331 1.00 93.38 307 MET A O 1
ATOM 2293 N N . GLU A 1 308 ? 30.459 4.276 -46.732 1.00 93.38 308 GLU A N 1
ATOM 2294 C CA . GLU A 1 308 ? 31.095 5.311 -47.542 1.00 93.38 308 GLU A CA 1
ATOM 2295 C C . GLU A 1 308 ? 32.602 5.063 -47.540 1.00 93.38 308 GLU A C 1
ATOM 2297 O O . GLU A 1 308 ? 33.193 4.817 -46.489 1.00 93.38 308 GLU A O 1
ATOM 2302 N N . ILE A 1 309 ? 33.218 5.078 -48.717 1.00 93.12 309 ILE A N 1
ATOM 2303 C CA . ILE A 1 309 ? 34.647 4.853 -48.906 1.00 93.12 309 ILE A CA 1
ATOM 2304 C C . ILE A 1 309 ? 35.232 6.074 -49.602 1.00 93.12 309 ILE A C 1
ATOM 2306 O O . ILE A 1 309 ? 34.955 6.328 -50.771 1.00 93.12 309 ILE A O 1
ATOM 2310 N N . GLU A 1 310 ? 36.068 6.800 -48.880 1.00 93.38 310 GLU A N 1
ATOM 2311 C CA . GLU A 1 310 ? 36.926 7.852 -49.401 1.00 93.38 310 GLU A CA 1
ATOM 2312 C C . GLU A 1 310 ? 38.260 7.226 -49.811 1.00 93.38 310 GLU A C 1
ATOM 2314 O O . GLU A 1 310 ? 38.972 6.642 -48.992 1.00 93.38 310 GLU A O 1
ATOM 2319 N N . VAL A 1 311 ? 38.579 7.300 -51.098 1.00 92.75 311 VAL A N 1
ATOM 2320 C CA . VAL A 1 311 ? 39.763 6.681 -51.693 1.00 92.75 311 VAL A CA 1
ATOM 2321 C C . VAL A 1 311 ? 40.770 7.765 -52.035 1.00 92.75 311 VAL A C 1
ATOM 2323 O O . VAL A 1 311 ? 40.544 8.533 -52.966 1.00 92.75 311 VAL A O 1
ATOM 2326 N N . LEU A 1 312 ? 41.897 7.790 -51.326 1.00 93.12 312 LEU A N 1
ATOM 2327 C CA . LEU A 1 312 ? 43.042 8.646 -51.628 1.00 93.12 312 LEU A CA 1
ATOM 2328 C C . LEU A 1 312 ? 44.073 7.875 -52.458 1.00 93.12 312 LEU A C 1
ATOM 2330 O O . LEU A 1 312 ? 44.700 6.927 -51.966 1.00 93.12 312 LEU A O 1
ATOM 2334 N N . MET A 1 313 ? 44.316 8.331 -53.686 1.00 93.44 313 MET A N 1
ATOM 2335 C CA . MET A 1 313 ? 45.416 7.839 -54.516 1.00 93.44 313 MET A CA 1
ATOM 2336 C C . MET A 1 313 ? 46.726 8.511 -54.098 1.00 93.44 313 MET A C 1
ATOM 2338 O O . MET A 1 313 ? 47.058 9.596 -54.565 1.00 93.44 313 MET A O 1
ATOM 2342 N N . ASN A 1 314 ? 47.490 7.889 -53.200 1.00 94.00 314 ASN A N 1
ATOM 2343 C CA . ASN A 1 314 ? 48.683 8.513 -52.632 1.00 94.00 314 ASN A CA 1
ATOM 2344 C C . ASN A 1 314 ? 49.933 8.232 -53.484 1.00 94.00 314 ASN A C 1
ATOM 2346 O O . ASN A 1 314 ? 50.595 7.197 -53.347 1.00 94.00 314 ASN A O 1
ATOM 2350 N N . GLY A 1 315 ? 50.281 9.184 -54.352 1.00 91.44 315 GLY A N 1
ATOM 2351 C CA . GLY A 1 315 ? 51.446 9.110 -55.230 1.00 91.44 315 GLY A CA 1
ATOM 2352 C C . GLY A 1 315 ? 51.084 8.806 -56.690 1.00 91.44 315 GLY A C 1
ATOM 2353 O O . GLY A 1 315 ? 50.121 9.373 -57.200 1.00 91.44 315 GLY A O 1
ATOM 2354 N N . PRO A 1 316 ? 51.887 8.003 -57.421 1.00 93.31 316 PRO A N 1
ATOM 2355 C CA . PRO A 1 316 ? 51.665 7.754 -58.847 1.00 93.31 316 PRO A CA 1
ATOM 2356 C C . PRO A 1 316 ? 50.377 6.959 -59.087 1.00 93.31 316 PRO A C 1
ATOM 2358 O O . PRO A 1 316 ? 49.856 6.337 -58.168 1.00 93.31 316 PRO A O 1
ATOM 2361 N N . GLN A 1 317 ? 49.919 6.913 -60.342 1.00 93.50 317 GLN A N 1
ATOM 2362 C CA . GLN A 1 317 ? 48.752 6.119 -60.735 1.00 93.50 317 GLN A CA 1
ATOM 2363 C C . GLN A 1 317 ? 48.883 4.668 -60.250 1.00 93.50 317 GLN A C 1
ATOM 2365 O O . GLN A 1 317 ? 49.885 4.008 -60.551 1.00 93.50 317 GLN A O 1
ATOM 2370 N N . ARG A 1 318 ? 47.862 4.176 -59.543 1.00 92.44 318 ARG A N 1
ATOM 2371 C CA . ARG A 1 318 ? 47.714 2.773 -59.125 1.00 92.44 318 ARG A CA 1
ATOM 2372 C C . ARG A 1 318 ? 46.433 2.178 -59.679 1.00 92.44 318 ARG A C 1
ATOM 2374 O O . ARG A 1 318 ? 45.550 2.911 -60.116 1.00 92.44 318 ARG A O 1
ATOM 2381 N N . THR A 1 319 ? 46.365 0.852 -59.637 1.00 91.44 319 THR A N 1
ATOM 2382 C CA . THR A 1 319 ? 45.181 0.085 -60.033 1.00 91.44 319 THR A CA 1
ATOM 2383 C C . THR A 1 319 ? 44.422 -0.415 -58.808 1.00 91.44 319 THR A C 1
ATOM 2385 O O . THR A 1 319 ? 45.027 -1.024 -57.914 1.00 91.44 319 THR A O 1
ATOM 2388 N N . ILE A 1 320 ? 43.101 -0.227 -58.787 1.00 92.06 320 ILE A N 1
ATOM 2389 C CA . ILE A 1 320 ? 42.211 -0.826 -57.785 1.00 92.06 320 ILE A CA 1
ATOM 2390 C C . ILE A 1 320 ? 41.350 -1.892 -58.460 1.00 92.06 320 ILE A C 1
ATOM 2392 O O . ILE A 1 320 ? 40.514 -1.615 -59.317 1.00 92.06 320 ILE A O 1
ATOM 2396 N N . THR A 1 321 ? 41.531 -3.149 -58.056 1.00 92.88 321 THR A N 1
ATOM 2397 C CA . THR A 1 321 ? 40.680 -4.245 -58.533 1.00 92.88 321 THR A CA 1
ATOM 2398 C C . THR A 1 321 ? 39.444 -4.350 -57.647 1.00 92.88 321 THR A C 1
ATOM 2400 O O . THR A 1 321 ? 39.478 -4.953 -56.571 1.00 92.88 321 THR A O 1
ATOM 2403 N N . TRP A 1 322 ? 38.344 -3.751 -58.102 1.00 91.12 322 TRP A N 1
ATOM 2404 C CA . TRP A 1 322 ? 37.059 -3.831 -57.413 1.00 91.12 322 TRP A CA 1
ATOM 2405 C C . TRP A 1 322 ? 36.474 -5.253 -57.455 1.00 91.12 322 TRP A C 1
ATOM 2407 O O . TRP A 1 322 ? 36.609 -5.941 -58.471 1.00 91.12 322 TRP A O 1
ATOM 2417 N N . PRO A 1 323 ? 35.805 -5.716 -56.382 1.00 92.31 323 PRO A N 1
ATOM 2418 C CA . PRO A 1 323 ? 35.172 -7.030 -56.372 1.00 92.31 323 PRO A CA 1
ATOM 2419 C C . PRO A 1 323 ? 34.118 -7.170 -57.473 1.00 92.31 323 PRO A C 1
ATOM 2421 O O . PRO A 1 323 ? 33.322 -6.265 -57.701 1.00 92.31 323 PRO A O 1
ATOM 2424 N N . VAL A 1 324 ? 34.039 -8.348 -58.097 1.00 91.56 324 VAL A N 1
ATOM 2425 C CA . VAL A 1 324 ? 33.016 -8.661 -59.118 1.00 91.56 324 VAL A CA 1
ATOM 2426 C C . VAL A 1 324 ? 31.583 -8.635 -58.579 1.00 91.56 324 VAL A C 1
ATOM 2428 O O . VAL A 1 324 ? 30.637 -8.585 -59.353 1.00 91.56 324 VAL A O 1
ATOM 2431 N N . SER A 1 325 ? 31.421 -8.668 -57.254 1.00 92.00 325 SER A N 1
ATOM 2432 C CA . SER A 1 325 ? 30.142 -8.499 -56.566 1.00 92.00 325 SER A CA 1
ATOM 2433 C C . SER A 1 325 ? 29.616 -7.061 -56.620 1.00 92.00 325 SER A C 1
ATOM 2435 O O . SER A 1 325 ? 28.503 -6.822 -56.163 1.00 92.00 325 SER A O 1
ATOM 2437 N N . PHE A 1 326 ? 30.402 -6.095 -57.111 1.00 92.50 326 PHE A N 1
ATOM 2438 C CA . PHE A 1 326 ? 29.976 -4.705 -57.254 1.00 92.50 326 PHE A CA 1
ATOM 2439 C C . PHE A 1 326 ? 29.194 -4.525 -58.552 1.00 92.50 326 PHE A C 1
ATOM 2441 O O . PHE A 1 326 ? 29.707 -4.733 -59.651 1.00 92.50 326 PHE A O 1
ATOM 2448 N N . GLU A 1 327 ? 27.959 -4.073 -58.408 1.00 92.44 327 GLU A N 1
ATOM 2449 C CA . GLU A 1 327 ? 27.097 -3.649 -59.495 1.00 92.44 327 GLU A CA 1
ATOM 2450 C C . GLU A 1 327 ? 27.227 -2.138 -59.671 1.00 92.44 327 GLU A C 1
ATOM 2452 O O . GLU A 1 327 ? 26.820 -1.342 -58.818 1.00 92.44 327 GLU A O 1
ATOM 2457 N N . TRP A 1 328 ? 27.824 -1.751 -60.797 1.00 89.00 328 TRP A N 1
ATOM 2458 C CA . TRP A 1 328 ? 28.087 -0.361 -61.140 1.00 89.00 328 TRP A CA 1
ATOM 2459 C C . TRP A 1 328 ? 26.990 0.220 -62.036 1.00 89.00 328 TRP A C 1
ATOM 2461 O O . TRP A 1 328 ? 26.486 -0.479 -62.927 1.00 89.00 328 TRP A O 1
ATOM 2471 N N . PRO A 1 329 ? 26.663 1.517 -61.903 1.00 84.00 329 PRO A N 1
ATOM 2472 C CA . PRO A 1 329 ? 25.780 2.195 -62.839 1.00 84.00 329 PRO A CA 1
ATOM 2473 C C . PRO A 1 329 ? 26.361 2.114 -64.258 1.00 84.00 329 PRO A C 1
ATOM 2475 O O . PRO A 1 329 ? 27.491 2.523 -64.505 1.00 84.00 329 PRO A O 1
ATOM 2478 N N . GLY A 1 330 ? 25.603 1.555 -65.203 1.00 82.88 330 GLY A N 1
ATOM 2479 C CA . GLY A 1 330 ? 26.061 1.389 -66.589 1.00 82.88 330 GLY A CA 1
ATOM 2480 C C . GLY A 1 330 ? 27.061 0.245 -66.823 1.00 82.88 330 GLY A C 1
ATOM 2481 O O . GLY A 1 330 ? 27.564 0.121 -67.937 1.00 82.88 330 GLY A O 1
ATOM 2482 N N . GLY A 1 331 ? 27.332 -0.600 -65.820 1.00 80.31 331 GLY A N 1
ATOM 2483 C CA . GLY A 1 331 ? 28.074 -1.861 -65.970 1.00 80.31 331 GLY A CA 1
ATOM 2484 C C . GLY A 1 331 ? 29.599 -1.746 -66.070 1.00 80.31 331 GLY A C 1
ATOM 2485 O O . GLY A 1 331 ? 30.273 -2.771 -66.129 1.00 80.31 331 GLY A O 1
ATOM 2486 N N . ASN A 1 332 ? 30.151 -0.533 -66.054 1.00 81.62 332 ASN A N 1
ATOM 2487 C CA . ASN A 1 332 ? 31.594 -0.309 -66.030 1.00 81.62 332 ASN A CA 1
ATOM 2488 C C . ASN A 1 332 ? 32.026 0.112 -64.626 1.00 81.62 332 ASN A C 1
ATOM 2490 O O . ASN A 1 332 ? 31.412 1.002 -64.037 1.00 81.62 332 ASN A O 1
ATOM 2494 N N . ALA A 1 333 ? 33.089 -0.511 -64.112 1.00 77.06 333 ALA A N 1
ATOM 2495 C CA . ALA A 1 333 ? 33.718 -0.069 -62.874 1.00 77.06 333 ALA A CA 1
ATOM 2496 C C . ALA A 1 333 ? 34.204 1.381 -63.004 1.00 77.06 333 ALA A C 1
ATOM 2498 O O . ALA A 1 333 ? 34.532 1.844 -64.102 1.00 77.06 333 ALA A O 1
ATOM 2499 N N . LEU A 1 334 ? 34.238 2.093 -61.878 1.00 72.56 334 LEU A N 1
ATOM 2500 C CA . LEU A 1 334 ? 34.724 3.466 -61.855 1.00 72.56 334 LEU A CA 1
ATOM 2501 C C . LEU A 1 334 ? 36.200 3.533 -62.282 1.00 72.56 334 LEU A C 1
ATOM 2503 O O . LEU A 1 334 ? 36.972 2.639 -61.928 1.00 72.56 334 LEU A O 1
ATOM 2507 N N . PRO A 1 335 ? 36.606 4.594 -63.003 1.00 79.62 335 PRO A N 1
ATOM 2508 C CA . PRO A 1 335 ? 38.015 4.916 -63.171 1.00 79.62 335 PRO A CA 1
ATOM 2509 C C . PRO A 1 335 ? 38.677 5.133 -61.807 1.00 79.62 335 PRO A C 1
ATOM 2511 O O . PRO A 1 335 ? 38.099 5.782 -60.934 1.00 79.62 335 PRO A O 1
ATOM 2514 N N . ASP A 1 336 ? 39.892 4.615 -61.641 1.00 87.25 336 ASP A N 1
ATOM 2515 C CA . ASP A 1 336 ? 40.696 4.877 -60.448 1.00 87.25 336 ASP A CA 1
ATOM 2516 C C . ASP A 1 336 ? 40.983 6.387 -60.315 1.00 87.25 336 ASP A C 1
ATOM 2518 O O . ASP A 1 336 ? 41.189 7.045 -61.345 1.00 87.25 336 ASP A O 1
ATOM 2522 N N . PRO A 1 337 ? 41.026 6.949 -59.087 1.00 88.56 337 PRO A N 1
ATOM 2523 C CA . PRO A 1 337 ? 41.337 8.364 -58.894 1.00 88.56 337 PRO A CA 1
ATOM 2524 C C . PRO A 1 337 ? 42.682 8.735 -59.531 1.00 88.56 337 PRO A C 1
ATOM 2526 O O . PRO A 1 337 ? 43.596 7.906 -59.614 1.00 88.56 337 PRO A O 1
ATOM 2529 N N . ALA A 1 338 ? 42.808 9.985 -59.980 1.00 89.88 338 ALA A N 1
ATOM 2530 C CA . ALA A 1 338 ? 44.054 10.486 -60.544 1.00 89.88 338 ALA A CA 1
ATOM 2531 C C . ALA A 1 338 ? 45.180 10.515 -59.483 1.00 89.88 338 ALA A C 1
ATOM 2533 O O . ALA A 1 338 ? 44.916 10.454 -58.281 1.00 89.88 338 ALA A O 1
ATOM 2534 N N . PRO A 1 339 ? 46.460 10.614 -59.886 1.00 92.44 339 PRO A N 1
ATOM 2535 C CA . PRO A 1 339 ? 47.571 10.680 -58.940 1.00 92.44 339 PRO A CA 1
ATOM 2536 C C . PRO A 1 339 ? 47.415 11.848 -57.952 1.00 92.44 339 PRO A C 1
ATOM 2538 O O . PRO A 1 339 ? 47.345 13.001 -58.376 1.00 92.44 339 PRO A O 1
ATOM 2541 N N . ASN A 1 340 ? 47.450 11.558 -56.648 1.00 91.38 340 ASN A N 1
ATOM 2542 C CA . ASN A 1 340 ? 47.219 12.505 -55.543 1.00 91.38 340 ASN A CA 1
ATOM 2543 C C . ASN A 1 340 ? 45.796 13.083 -55.457 1.00 91.38 340 ASN A C 1
ATOM 2545 O O . ASN A 1 340 ? 45.611 14.122 -54.828 1.00 91.38 340 ASN A O 1
ATOM 2549 N N . ASP A 1 341 ? 44.814 12.412 -56.059 1.00 91.19 341 ASP A N 1
ATOM 2550 C CA . ASP A 1 341 ? 43.405 12.808 -56.053 1.00 91.19 341 ASP A CA 1
ATOM 2551 C C . ASP A 1 341 ? 42.565 11.921 -55.112 1.00 91.19 341 ASP A C 1
ATOM 2553 O O . ASP A 1 341 ? 42.975 10.805 -54.753 1.00 91.19 341 ASP A O 1
ATOM 2557 N N . THR A 1 342 ? 41.392 12.419 -54.711 1.00 89.94 342 THR A N 1
ATOM 2558 C CA . THR A 1 342 ? 40.448 11.715 -53.828 1.00 89.94 342 THR A CA 1
ATOM 2559 C C . THR A 1 342 ? 39.097 11.504 -54.508 1.00 89.94 342 THR A C 1
ATOM 2561 O O . THR A 1 342 ? 38.521 12.417 -55.097 1.00 89.94 342 THR A O 1
ATOM 2564 N N . ALA A 1 343 ? 38.547 10.297 -54.377 1.00 89.19 343 ALA A N 1
ATOM 2565 C CA . ALA A 1 343 ? 37.188 9.985 -54.819 1.00 89.19 343 ALA A CA 1
ATOM 2566 C C . ALA A 1 343 ? 36.345 9.427 -53.672 1.00 89.19 343 ALA A C 1
ATOM 2568 O O . ALA A 1 343 ? 36.856 8.692 -52.825 1.00 89.19 343 ALA A O 1
ATOM 2569 N N . LEU A 1 344 ? 35.046 9.727 -53.679 1.00 89.75 344 LEU A N 1
ATOM 2570 C CA . LEU A 1 344 ? 34.087 9.174 -52.727 1.00 89.75 344 LEU A CA 1
ATOM 2571 C C . LEU A 1 344 ? 33.170 8.148 -53.402 1.00 89.75 344 LEU A C 1
ATOM 2573 O O . LEU A 1 344 ? 32.593 8.367 -54.474 1.00 89.75 344 LEU A O 1
ATOM 2577 N N . LEU A 1 345 ? 33.017 7.013 -52.728 1.00 90.38 345 LEU A N 1
ATOM 2578 C CA . LEU A 1 345 ? 32.209 5.885 -53.154 1.00 90.38 345 LEU A CA 1
ATOM 2579 C C . LEU A 1 345 ? 31.200 5.522 -52.063 1.00 90.38 345 LEU A C 1
ATOM 2581 O O . LEU A 1 345 ? 31.584 5.161 -50.954 1.00 90.38 345 LEU A O 1
ATOM 2585 N N . ALA A 1 346 ? 29.912 5.525 -52.396 1.00 92.00 346 ALA A N 1
ATOM 2586 C CA . ALA A 1 346 ? 28.876 4.982 -51.527 1.00 92.00 346 ALA A CA 1
ATOM 2587 C C . ALA A 1 346 ? 28.506 3.568 -51.985 1.00 92.00 346 ALA A C 1
ATOM 2589 O O . ALA A 1 346 ? 28.198 3.342 -53.160 1.00 92.00 346 ALA A O 1
ATOM 2590 N N . ILE A 1 347 ? 28.507 2.611 -51.057 1.00 93.56 347 ILE A N 1
ATOM 2591 C CA . ILE A 1 347 ? 28.136 1.222 -51.334 1.00 93.56 347 ILE A CA 1
ATOM 2592 C C . ILE A 1 347 ? 27.091 0.708 -50.359 1.00 93.56 347 ILE A C 1
ATOM 2594 O O . ILE A 1 347 ? 27.037 1.093 -49.188 1.00 93.56 347 ILE A O 1
ATOM 2598 N N . ARG A 1 348 ? 26.267 -0.220 -50.842 1.00 94.88 348 ARG A N 1
ATOM 2599 C CA . ARG A 1 348 ? 25.291 -0.915 -50.008 1.00 94.88 348 ARG A CA 1
ATOM 2600 C C . ARG A 1 348 ? 25.073 -2.359 -50.435 1.00 94.88 348 ARG A C 1
ATOM 2602 O O . ARG A 1 348 ? 25.086 -2.662 -51.622 1.00 94.88 348 ARG A O 1
ATOM 2609 N N . SER A 1 349 ? 24.779 -3.218 -49.470 1.00 95.81 349 SER A N 1
ATOM 2610 C CA . SER A 1 349 ? 24.405 -4.620 -49.675 1.00 95.81 349 SER A CA 1
ATOM 2611 C C . SER A 1 349 ? 23.246 -4.990 -48.747 1.00 95.81 349 SER A C 1
ATOM 2613 O O . SER A 1 349 ? 23.071 -4.387 -47.687 1.00 95.81 349 SER A O 1
ATOM 2615 N N . ARG A 1 350 ? 22.415 -5.951 -49.161 1.00 95.25 350 ARG A N 1
ATOM 2616 C CA . ARG A 1 350 ? 21.312 -6.512 -48.350 1.00 95.25 350 ARG A CA 1
ATOM 2617 C C . ARG A 1 350 ? 21.421 -8.027 -48.161 1.00 95.25 350 ARG A C 1
ATOM 2619 O O . ARG A 1 350 ? 20.523 -8.643 -47.594 1.00 95.25 350 ARG A O 1
ATOM 2626 N N . ASP A 1 351 ? 22.485 -8.636 -48.668 1.00 94.25 351 ASP A N 1
ATOM 2627 C CA . ASP A 1 351 ? 22.629 -10.087 -48.820 1.00 94.25 351 ASP A CA 1
ATOM 2628 C C . ASP A 1 351 ? 23.967 -10.599 -48.263 1.00 94.25 351 ASP A C 1
ATOM 2630 O O . ASP A 1 351 ? 24.591 -11.517 -48.802 1.00 94.25 351 ASP A O 1
ATOM 2634 N N . GLY A 1 352 ? 24.428 -9.971 -47.177 1.00 91.75 352 GLY A N 1
ATOM 2635 C CA . GLY A 1 352 ? 25.680 -10.334 -46.516 1.00 91.75 352 GLY A CA 1
ATOM 2636 C C . GLY A 1 352 ? 26.926 -10.081 -47.371 1.00 91.75 352 GLY A C 1
ATOM 2637 O O . GLY A 1 352 ? 27.960 -10.699 -47.127 1.00 91.75 352 GLY A O 1
ATOM 2638 N N . GLY A 1 353 ? 26.840 -9.193 -48.368 1.00 91.62 353 GLY A N 1
ATOM 2639 C CA . GLY A 1 353 ? 27.948 -8.826 -49.251 1.00 91.62 353 GLY A CA 1
ATOM 2640 C C . GLY A 1 353 ? 28.089 -9.685 -50.505 1.00 91.62 353 GLY A C 1
ATOM 2641 O O . GLY A 1 353 ? 29.124 -9.591 -51.166 1.00 91.62 353 GLY A O 1
ATOM 2642 N N . SER A 1 354 ? 27.078 -10.495 -50.835 1.00 93.25 354 SER A N 1
ATOM 2643 C CA . SER A 1 354 ? 27.065 -11.287 -52.073 1.00 93.25 354 SER A CA 1
ATOM 2644 C C . SER A 1 354 ? 26.894 -10.389 -53.304 1.00 93.25 354 SER A C 1
ATOM 2646 O O . SER A 1 354 ? 27.527 -10.631 -54.332 1.00 93.25 354 SER A O 1
ATOM 2648 N N . THR A 1 355 ? 26.112 -9.314 -53.174 1.00 93.38 355 THR A N 1
ATOM 2649 C CA . THR A 1 355 ? 25.981 -8.232 -54.159 1.00 93.38 355 THR A CA 1
ATOM 2650 C C . THR A 1 355 ? 26.109 -6.867 -53.481 1.00 93.38 355 THR A C 1
ATOM 2652 O O . THR A 1 355 ? 25.654 -6.656 -52.351 1.00 93.38 355 THR A O 1
ATOM 2655 N N . TRP A 1 356 ? 26.754 -5.925 -54.169 1.00 94.38 356 TRP A N 1
ATOM 2656 C CA . TRP A 1 356 ? 26.965 -4.552 -53.717 1.00 94.38 356 TRP A CA 1
ATOM 2657 C C . TRP A 1 356 ? 26.475 -3.575 -54.772 1.00 94.38 356 TRP A C 1
ATOM 2659 O O . TRP A 1 356 ? 27.030 -3.516 -55.862 1.00 94.38 356 TRP A O 1
ATOM 2669 N N . LEU A 1 357 ? 25.487 -2.753 -54.430 1.00 92.56 357 LEU A N 1
ATOM 2670 C CA . LEU A 1 357 ? 25.134 -1.600 -55.248 1.00 92.56 357 LEU A CA 1
ATOM 2671 C C . LEU A 1 357 ? 26.124 -0.484 -54.934 1.00 92.56 357 LEU A C 1
ATOM 2673 O O . LEU A 1 357 ? 26.169 -0.000 -53.798 1.00 92.56 357 LEU A O 1
ATOM 2677 N N . ALA A 1 358 ? 26.901 -0.092 -55.933 1.00 90.94 358 ALA A N 1
ATOM 2678 C CA . ALA A 1 358 ? 27.875 0.980 -55.830 1.00 90.94 358 ALA A CA 1
ATOM 2679 C C . ALA A 1 358 ? 27.352 2.236 -56.539 1.00 90.94 358 ALA A C 1
ATOM 2681 O O . ALA A 1 358 ? 26.792 2.152 -57.629 1.00 90.94 358 ALA A O 1
ATOM 2682 N N . THR A 1 359 ? 27.513 3.414 -55.936 1.00 82.88 359 THR A N 1
ATOM 2683 C CA . THR A 1 359 ? 27.145 4.692 -56.561 1.00 82.88 359 THR A CA 1
ATOM 2684 C C . THR A 1 359 ? 28.179 5.772 -56.268 1.00 82.88 359 THR A C 1
ATOM 2686 O O . THR A 1 359 ? 28.799 5.800 -55.206 1.00 82.88 359 THR A O 1
ATOM 2689 N N . PHE A 1 360 ? 28.361 6.660 -57.241 1.00 71.94 360 PHE A N 1
ATOM 2690 C CA . PHE A 1 360 ? 29.308 7.767 -57.191 1.00 71.94 360 PHE A CA 1
ATOM 2691 C C . PHE A 1 360 ? 28.794 8.935 -56.346 1.00 71.94 360 PHE A C 1
ATOM 2693 O O . PHE A 1 360 ? 27.597 9.235 -56.381 1.00 71.94 360 PHE A O 1
ATOM 2700 N N . ALA A 1 361 ? 29.721 9.627 -55.679 1.00 57.44 361 ALA A N 1
ATOM 2701 C CA . ALA A 1 361 ? 29.522 10.963 -55.133 1.00 57.44 361 ALA A CA 1
ATOM 2702 C C . ALA A 1 361 ? 30.804 11.808 -55.308 1.00 57.44 361 ALA A C 1
ATOM 2704 O O . ALA A 1 361 ? 31.492 12.088 -54.346 1.00 57.44 361 ALA A O 1
ATOM 2705 N N . GLU A 1 362 ? 31.104 12.215 -56.544 1.00 58.12 362 GLU A N 1
ATOM 2706 C CA . GLU A 1 362 ? 32.091 13.252 -56.917 1.00 58.12 362 GLU A CA 1
ATOM 2707 C C . GLU A 1 362 ? 33.596 12.891 -56.768 1.00 58.12 362 GLU A C 1
ATOM 2709 O O . GLU A 1 362 ? 34.035 12.189 -55.860 1.00 58.12 362 GLU A O 1
ATOM 2714 N N . ALA A 1 363 ? 34.397 13.332 -57.749 1.00 55.62 363 ALA A N 1
ATOM 2715 C CA . ALA A 1 363 ? 35.858 13.363 -57.683 1.00 55.62 363 ALA A CA 1
ATOM 2716 C C . ALA A 1 363 ? 36.210 14.775 -57.219 1.00 55.62 363 ALA A C 1
ATOM 2718 O O . ALA A 1 363 ? 35.859 15.747 -57.898 1.00 55.62 363 ALA A O 1
ATOM 2719 N N . PHE A 1 364 ? 36.795 14.889 -56.032 1.00 58.41 364 PHE A N 1
ATOM 2720 C CA . PHE A 1 364 ? 37.040 16.177 -55.396 1.00 58.41 364 PHE A CA 1
ATOM 2721 C C . PHE A 1 364 ? 38.477 16.601 -55.696 1.00 58.41 364 PHE A C 1
ATOM 2723 O O . PHE A 1 364 ? 39.402 16.073 -55.092 1.00 58.41 364 PHE A O 1
ATOM 2730 N N . ALA A 1 365 ? 38.624 17.527 -56.651 1.00 53.00 365 ALA A N 1
ATOM 2731 C CA . ALA A 1 365 ? 39.910 18.062 -57.107 1.00 53.00 365 ALA A CA 1
ATOM 2732 C C . ALA A 1 365 ? 40.650 18.905 -56.057 1.00 53.00 365 ALA A C 1
ATOM 2734 O O . ALA A 1 365 ? 39.974 19.591 -55.251 1.00 53.00 365 ALA A O 1
#

Foldseek 3Di:
DPDDPDCVVVVVLVLAAEHDAFAEEAPEADQQFADDPPDDAQGWYQYAYHPQLLQGGIWGYHRGGIDHDPLQAFQRSYDQFRWYWYDPVQRFTWIKGWHDDVRHGDGRNPDRTHIDGDGTGPDDDDDDDPPDDPDPDDDDPDDDDADPPGDDDDDDPPDPPDDDDDDPDPDDDDDDDDDPDDPDDDPDDDPDDDDDPDDDDDDDDDDPDDDDDDDDDDDDDPDPDDDDDDDPDDDDPDDDDDDDPDDDPPVDPDVPDDDFAEDEWEPPDEATEDELVRGQEYEYEYPEAHPYYHYHPADAAQDKRKHKYKYFQEAQDYYYDYDPLEDEDVRDDDDDAHHRWIFMKIWMDRHRSSHIYIDGDDTDD

Radius of gyration: 55.18 Å; chains: 1; bounding box: 124×46×140 Å

pLDDT: mean 75.96, std 18.42, range [39.72, 97.19]

Sequence (365 aa):
MTAQKNFRSDSFVSGLAIKAPCQHLATTPITLSGEYFPYSVGDRVLVTAQADPIQNGIWVCETSAWQRAGDFDGNRDLVGGTLVPVDDGAGALVLYQLDGAIAEILEPDVDALTFTLYLVGSGGGGGDDLQAVTTVGNTTDQGIVIQTGASLIIQTPDNLDTITFRVNDTEQPFPFLEVLGSAAVEVMRFNEPFWSTGNGIFISGVGTRRFAFYGYGDAIEGSIAQDGSSNITVTALGDFEIITGGNINLNSYPILDFTIKQQTVIANGGGITINYALGQSVWLIVNQDIPSITFSNLPISGELAQMEIEVLMNGPQRTITWPVSFEWPGGNALPDPAPNDTALLAIRSRDGGSTWLATFAEAFA